Protein AF-A0A178ZRV7-F1 (afdb_monomer)

Structure (mmCIF, N/CA/C/O backbone):
data_AF-A0A178ZRV7-F1
#
_entry.id   AF-A0A178ZRV7-F1
#
loop_
_atom_site.group_PDB
_atom_site.id
_atom_site.type_symbol
_atom_site.label_atom_id
_atom_site.label_alt_id
_atom_site.label_comp_id
_atom_site.label_asym_id
_atom_site.label_entity_id
_atom_site.label_seq_id
_atom_site.pdbx_PDB_ins_code
_atom_site.Cartn_x
_atom_site.Cartn_y
_atom_site.Cartn_z
_atom_site.occupancy
_atom_site.B_iso_or_equiv
_atom_site.auth_seq_id
_atom_site.auth_comp_id
_atom_site.auth_asym_id
_atom_site.auth_atom_id
_atom_site.pdbx_PDB_model_num
ATOM 1 N N . MET A 1 1 ? -21.463 20.176 -2.452 1.00 49.19 1 MET A N 1
ATOM 2 C CA . MET A 1 1 ? -20.748 18.920 -2.156 1.00 49.19 1 MET A CA 1
ATOM 3 C C . MET A 1 1 ? -20.443 18.943 -0.677 1.00 49.19 1 MET A C 1
ATOM 5 O O . MET A 1 1 ? -19.957 19.972 -0.220 1.00 49.19 1 MET A O 1
ATOM 9 N N . ALA A 1 2 ? -20.761 17.883 0.068 1.00 56.22 2 ALA A N 1
ATOM 10 C CA . ALA A 1 2 ? -20.331 17.781 1.458 1.00 56.22 2 ALA A CA 1
ATOM 11 C C . ALA A 1 2 ? -18.795 17.820 1.488 1.00 56.22 2 ALA A C 1
ATOM 13 O O . ALA A 1 2 ? -18.139 16.963 0.898 1.00 56.22 2 ALA A O 1
ATOM 14 N N . THR A 1 3 ? -18.226 18.864 2.082 1.00 79.06 3 THR A N 1
ATOM 15 C CA . THR A 1 3 ? -16.779 19.003 2.249 1.00 79.06 3 THR A CA 1
ATOM 16 C C . THR A 1 3 ? -16.352 18.165 3.443 1.00 79.06 3 THR A C 1
ATOM 18 O O . THR A 1 3 ? -16.949 18.292 4.512 1.00 79.06 3 THR A O 1
ATOM 21 N N . LEU A 1 4 ? -15.350 17.306 3.264 1.00 89.25 4 LEU A N 1
ATOM 22 C CA . LEU A 1 4 ? -14.729 16.617 4.392 1.00 89.25 4 LEU A CA 1
ATOM 23 C C . LEU A 1 4 ? -13.953 17.641 5.229 1.00 89.25 4 LEU A C 1
ATOM 25 O O . LEU A 1 4 ? -13.245 18.483 4.674 1.00 89.25 4 LEU A O 1
ATOM 29 N N . GLU A 1 5 ? -14.096 17.569 6.545 1.00 93.75 5 GLU A N 1
ATOM 30 C CA . GLU A 1 5 ? -13.302 18.344 7.493 1.00 93.75 5 GLU A CA 1
ATOM 31 C C . GLU A 1 5 ? -11.935 17.673 7.656 1.00 93.75 5 GLU A C 1
ATOM 33 O O . GLU A 1 5 ? -11.864 16.483 7.963 1.00 93.75 5 GLU A O 1
ATOM 38 N N . GLU A 1 6 ? -10.855 18.421 7.434 1.00 96.25 6 GLU A N 1
ATOM 39 C CA . GLU A 1 6 ? -9.500 17.961 7.744 1.00 96.25 6 GLU A CA 1
ATOM 40 C C . GLU A 1 6 ? -9.246 18.093 9.247 1.00 96.25 6 GLU A C 1
ATOM 42 O O . GLU A 1 6 ? -9.408 19.171 9.819 1.00 96.25 6 GLU A O 1
ATOM 47 N N . LYS A 1 7 ? -8.811 17.002 9.875 1.00 97.88 7 LYS A N 1
ATOM 48 C CA . LYS A 1 7 ? -8.455 16.941 11.291 1.00 97.88 7 LYS A CA 1
ATOM 49 C C . LYS A 1 7 ? -7.085 16.309 11.478 1.00 97.88 7 LYS A C 1
ATOM 51 O O . LYS A 1 7 ? -6.585 15.570 10.624 1.00 97.88 7 LYS A O 1
ATOM 56 N N . THR A 1 8 ? -6.486 16.582 12.632 1.00 98.38 8 THR A N 1
ATOM 57 C CA . THR A 1 8 ? -5.253 15.936 13.072 1.00 98.38 8 THR A CA 1
ATOM 58 C C . THR A 1 8 ? -5.393 15.395 14.485 1.00 98.38 8 THR A C 1
ATOM 60 O O . THR A 1 8 ? -6.098 15.970 15.312 1.00 98.38 8 THR A O 1
ATOM 63 N N . ILE A 1 9 ? -4.716 14.281 14.764 1.00 98.50 9 ILE A N 1
ATOM 64 C CA . ILE A 1 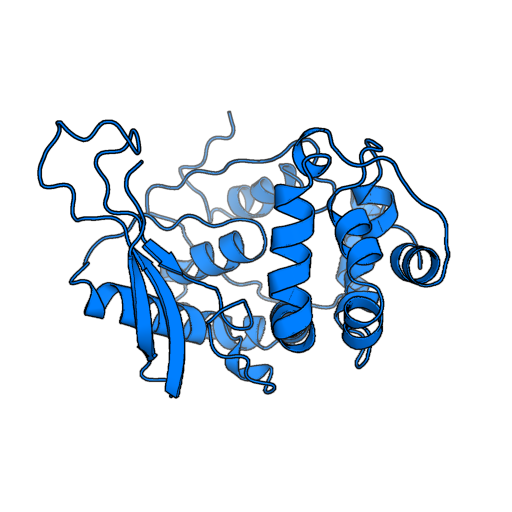9 ? -4.551 13.751 16.122 1.00 98.50 9 ILE A CA 1
ATOM 65 C C . ILE A 1 9 ? -3.101 13.346 16.358 1.00 98.50 9 ILE A C 1
ATOM 67 O O . ILE A 1 9 ? -2.401 12.951 15.424 1.00 98.50 9 ILE A O 1
ATOM 71 N N . GLU A 1 10 ? -2.661 13.407 17.609 1.00 98.50 10 GLU A N 1
ATOM 72 C CA . GLU A 1 10 ? -1.462 12.712 18.067 1.00 98.50 10 GLU A CA 1
ATOM 73 C C . GLU A 1 10 ? -1.882 11.370 18.676 1.00 98.50 10 GLU A C 1
ATOM 75 O O . GLU A 1 10 ? -2.713 11.323 19.578 1.00 98.50 10 GLU A O 1
ATOM 80 N N . THR A 1 11 ? -1.346 10.282 18.130 1.00 98.31 11 THR A N 1
ATOM 81 C CA . THR A 1 11 ? -1.645 8.906 18.563 1.00 98.31 11 THR A CA 1
ATOM 82 C C . THR A 1 11 ? -0.865 8.534 19.820 1.00 98.31 11 THR A C 1
ATOM 84 O O . THR A 1 11 ? 0.181 9.123 20.114 1.00 98.31 11 THR A O 1
ATOM 87 N N . GLU A 1 12 ? -1.281 7.468 20.506 1.00 97.88 12 GLU A N 1
ATOM 88 C CA . GLU A 1 12 ? -0.546 6.902 21.652 1.00 97.88 12 GLU A CA 1
ATOM 89 C C . GLU A 1 12 ? 0.897 6.494 21.291 1.00 97.88 12 GLU A C 1
ATOM 91 O O . GLU A 1 12 ? 1.777 6.401 22.148 1.00 97.88 12 GLU A O 1
ATOM 96 N N . ARG A 1 13 ? 1.174 6.280 19.999 1.00 97.50 13 ARG A N 1
ATOM 97 C CA . ARG A 1 13 ? 2.497 5.930 19.461 1.00 97.50 13 ARG A CA 1
ATOM 98 C C . ARG A 1 13 ? 3.374 7.147 19.136 1.00 97.50 13 ARG A C 1
ATOM 100 O O . ARG A 1 13 ? 4.441 6.966 18.535 1.00 97.50 13 ARG A O 1
ATOM 107 N N . SER A 1 14 ? 2.947 8.349 19.536 1.00 97.75 14 SER A N 1
ATOM 108 C CA . SER A 1 14 ? 3.603 9.641 19.273 1.00 97.75 14 SER A CA 1
ATOM 109 C C . SER A 1 14 ? 3.775 9.922 17.778 1.00 97.75 14 SER A C 1
ATOM 111 O O . SER A 1 14 ? 4.829 10.363 17.314 1.00 97.75 14 SER A O 1
ATOM 113 N N . LEU A 1 15 ? 2.744 9.594 16.997 1.00 98.38 15 LEU A N 1
ATOM 114 C CA . LEU A 1 15 ? 2.654 9.895 15.571 1.00 98.38 15 LEU A CA 1
ATOM 115 C C . LEU A 1 15 ? 1.457 10.815 15.345 1.00 98.38 15 LEU A C 1
ATOM 117 O O . LEU A 1 15 ? 0.342 10.486 15.746 1.00 98.38 15 LEU A O 1
ATOM 121 N N . THR A 1 16 ? 1.672 11.937 14.664 1.00 98.50 16 THR A N 1
ATOM 122 C CA . THR A 1 16 ? 0.588 12.783 14.158 1.00 98.50 16 THR A CA 1
ATOM 123 C C . THR A 1 16 ? -0.042 12.140 12.926 1.00 98.50 16 THR A C 1
ATOM 125 O O . THR A 1 16 ? 0.679 11.867 11.959 1.00 98.50 16 THR A O 1
ATOM 128 N N . TYR A 1 17 ? -1.356 11.932 12.945 1.00 98.50 17 TYR A N 1
ATOM 129 C CA . TYR A 1 17 ? -2.153 11.523 11.787 1.00 98.50 17 TYR A CA 1
ATOM 130 C C . TYR A 1 17 ? -3.007 12.681 11.292 1.00 98.50 17 TYR A C 1
ATOM 132 O O . TYR A 1 17 ? -3.601 13.395 12.096 1.00 98.50 17 TYR A O 1
ATOM 140 N N . THR A 1 18 ? -3.090 12.820 9.972 1.00 98.31 18 THR A N 1
ATOM 141 C CA . THR A 1 18 ? -4.086 13.650 9.292 1.00 98.31 18 THR A CA 1
ATOM 142 C C . THR A 1 18 ? -5.181 12.741 8.754 1.00 98.31 18 THR A C 1
ATOM 144 O O . THR A 1 18 ? -4.903 11.674 8.204 1.00 98.31 18 THR A O 1
ATOM 147 N N . TYR A 1 19 ? -6.435 13.137 8.924 1.00 98.06 19 TYR A N 1
ATOM 148 C CA . TYR A 1 19 ? -7.582 12.416 8.384 1.00 98.06 19 TYR A CA 1
ATOM 149 C C . TYR A 1 19 ? -8.703 13.383 8.034 1.00 98.06 19 TYR A C 1
ATOM 151 O O . TYR A 1 19 ? -8.751 14.518 8.505 1.00 98.06 19 TYR A O 1
ATOM 159 N N . TYR A 1 20 ? -9.602 12.913 7.183 1.00 96.12 20 TYR A N 1
ATOM 160 C CA . TYR A 1 20 ? -10.716 13.683 6.661 1.00 96.12 20 TYR A CA 1
ATOM 161 C C . TYR A 1 20 ? -12.017 13.034 7.102 1.00 96.12 20 TYR A C 1
ATOM 163 O O . TYR A 1 20 ? -12.202 11.837 6.885 1.00 96.12 20 TYR A O 1
ATOM 171 N N . VAL A 1 21 ? -12.918 13.802 7.703 1.00 94.12 21 VAL A N 1
ATOM 172 C CA . VAL A 1 21 ? -14.181 13.287 8.237 1.00 94.12 21 VAL A CA 1
ATOM 173 C C . VAL A 1 21 ? -15.371 14.003 7.610 1.00 94.12 21 VAL A C 1
ATOM 175 O O . VAL A 1 21 ? -15.380 15.223 7.459 1.00 94.12 21 VAL A O 1
ATOM 178 N N . SER A 1 22 ? -16.386 13.248 7.194 1.00 90.56 22 SER A N 1
ATOM 179 C CA . SER A 1 22 ? -17.648 13.841 6.756 1.00 90.56 22 SER A CA 1
ATOM 180 C C . SER A 1 22 ? -18.455 14.325 7.965 1.00 90.56 22 SER A C 1
ATOM 182 O O . SER A 1 22 ? -18.323 13.762 9.056 1.00 90.56 22 SER A O 1
ATOM 184 N N . PRO A 1 23 ? -19.374 15.289 7.787 1.00 83.81 23 PRO A N 1
ATOM 185 C CA . PRO A 1 23 ? -20.365 15.591 8.813 1.00 83.81 23 PRO A CA 1
ATOM 186 C C . PRO A 1 23 ? -21.094 14.319 9.272 1.00 83.81 23 PRO A C 1
ATOM 188 O O . PRO A 1 23 ? -21.358 13.429 8.456 1.00 83.81 23 PRO A O 1
ATOM 191 N N . LYS A 1 24 ? -21.437 14.238 10.565 1.00 77.12 24 LYS A N 1
ATOM 192 C CA . LYS A 1 24 ? -22.301 13.168 11.087 1.00 77.12 24 LYS A CA 1
ATOM 193 C C . LYS A 1 24 ? -23.665 13.285 10.399 1.00 77.12 24 LYS A C 1
ATOM 195 O O . LYS A 1 24 ? -24.361 14.289 10.550 1.00 77.12 24 LYS A O 1
ATOM 200 N N . THR A 1 25 ? -24.036 12.290 9.598 1.00 65.50 25 THR A N 1
ATOM 201 C CA . THR A 1 25 ? -25.342 12.246 8.934 1.00 65.50 25 THR A CA 1
ATOM 202 C C . THR A 1 25 ? -26.402 11.847 9.957 1.00 65.50 25 THR A C 1
ATOM 204 O O . THR A 1 25 ? -26.691 10.669 10.128 1.00 65.50 25 THR A O 1
ATOM 207 N N . ASN A 1 26 ? -26.987 12.829 10.644 1.00 56.22 26 ASN A N 1
ATOM 208 C CA . ASN A 1 26 ? -28.205 12.618 11.441 1.00 56.22 26 ASN A CA 1
ATOM 209 C C . ASN A 1 26 ? -29.480 12.770 10.598 1.00 56.22 26 ASN A C 1
ATOM 211 O O . ASN A 1 26 ? -30.587 12.634 11.113 1.00 56.22 26 ASN A O 1
ATOM 215 N N . ASP A 1 27 ? -29.323 13.088 9.314 1.00 50.75 27 ASP A N 1
ATOM 216 C CA . ASP A 1 27 ? -30.413 13.403 8.411 1.00 50.75 27 ASP A CA 1
ATOM 217 C C . ASP A 1 27 ? -30.307 12.542 7.148 1.00 50.75 27 ASP A C 1
ATOM 219 O O . ASP A 1 27 ? -29.333 12.625 6.395 1.00 50.75 27 ASP A O 1
ATOM 223 N N . ASN A 1 28 ? -31.334 11.722 6.914 1.00 51.88 28 ASN A N 1
ATOM 224 C CA . ASN A 1 28 ? -31.494 10.909 5.706 1.00 51.88 28 ASN A CA 1
ATOM 225 C C . ASN A 1 28 ? -31.685 11.766 4.434 1.00 51.88 28 ASN A C 1
ATOM 227 O O . ASN A 1 28 ? -31.815 11.212 3.345 1.00 51.88 28 ASN A O 1
ATOM 231 N N . SER A 1 29 ? -31.727 13.099 4.548 1.00 47.56 29 SER A N 1
ATOM 232 C CA . SER A 1 29 ? -31.965 14.024 3.434 1.00 47.56 29 SER A CA 1
ATOM 233 C C . SER A 1 29 ? -30.702 14.465 2.666 1.00 47.56 29 SER A C 1
ATOM 235 O O . SER A 1 29 ? -30.814 15.030 1.574 1.00 47.56 29 SER A O 1
ATOM 237 N N . LEU A 1 30 ? -29.487 14.210 3.177 1.00 44.16 30 LEU A N 1
ATOM 238 C CA . LEU A 1 30 ? -28.245 14.739 2.588 1.00 44.16 30 LEU A CA 1
ATOM 239 C C . LEU A 1 30 ? -27.655 13.834 1.488 1.00 44.16 30 LEU A C 1
ATOM 241 O O . LEU A 1 30 ? -26.617 13.194 1.636 1.00 44.16 30 LEU A O 1
ATOM 245 N N . HIS A 1 31 ? -28.302 13.869 0.322 1.00 46.88 31 HIS A N 1
ATOM 246 C CA . HIS A 1 31 ? -27.932 13.217 -0.945 1.00 46.88 31 HIS A CA 1
ATOM 247 C C . HIS A 1 31 ? -26.669 13.776 -1.647 1.00 46.88 31 HIS A C 1
ATOM 249 O O . HIS A 1 31 ? -26.703 14.073 -2.840 1.00 46.88 31 HIS A O 1
ATOM 255 N N . GLN A 1 32 ? -25.537 13.954 -0.960 1.00 50.97 32 GLN A N 1
ATOM 256 C CA . GLN A 1 32 ? -24.295 14.396 -1.640 1.00 50.97 32 GLN A CA 1
ATOM 257 C C . GLN A 1 32 ? -23.116 13.429 -1.513 1.00 50.97 32 GLN A C 1
ATOM 259 O O . GLN A 1 32 ? -22.198 13.486 -2.327 1.00 50.97 32 GLN A O 1
ATOM 264 N N . LEU A 1 33 ? -23.204 12.474 -0.591 1.00 51.62 33 LEU A N 1
ATOM 265 C CA . LEU A 1 33 ? -22.550 11.171 -0.655 1.00 51.62 33 LEU A CA 1
ATOM 266 C C . LEU A 1 33 ? -23.714 10.191 -0.466 1.00 51.62 33 LEU A C 1
ATOM 268 O O . LEU A 1 33 ? -24.409 10.289 0.534 1.00 51.62 33 LEU A O 1
ATOM 272 N N . TYR A 1 34 ? -24.027 9.345 -1.449 1.00 57.91 34 TYR A N 1
ATOM 273 C CA . TYR A 1 34 ? -25.269 8.541 -1.517 1.00 57.91 34 TYR A CA 1
ATOM 274 C C . TYR A 1 34 ? -25.453 7.496 -0.393 1.00 57.91 34 TYR A C 1
ATOM 276 O O . TYR A 1 34 ? -26.265 6.583 -0.523 1.00 57.91 34 TYR A O 1
ATOM 284 N N . LEU A 1 35 ? -24.693 7.585 0.694 1.00 66.75 35 LEU A N 1
ATOM 285 C CA . LEU A 1 35 ? -24.604 6.573 1.726 1.00 66.75 35 LEU A CA 1
ATOM 286 C C . LEU A 1 35 ? -24.948 7.178 3.096 1.00 66.75 35 LEU A C 1
ATOM 288 O O . LEU A 1 35 ? -24.404 8.227 3.437 1.00 66.75 35 LEU A O 1
ATOM 292 N N . PRO A 1 36 ? -25.793 6.520 3.910 1.00 76.69 36 PRO A N 1
ATOM 293 C CA . PRO A 1 36 ? -26.178 6.975 5.250 1.00 76.69 36 PRO A CA 1
ATOM 294 C C . PRO A 1 36 ? -25.067 6.721 6.293 1.00 76.69 36 PRO A C 1
ATOM 296 O O . PRO A 1 36 ? -25.341 6.306 7.417 1.00 76.69 36 PRO A O 1
ATOM 299 N N . TYR A 1 37 ? -23.803 6.905 5.908 1.00 84.00 37 TYR A N 1
ATOM 300 C CA . TYR A 1 37 ? -22.633 6.606 6.729 1.00 84.00 37 TYR A CA 1
ATOM 301 C C . TYR A 1 37 ? -21.761 7.848 6.898 1.00 84.00 37 TYR A C 1
ATOM 303 O O . TYR A 1 37 ? -21.499 8.572 5.936 1.00 84.00 37 TYR A O 1
ATOM 311 N N . GLN A 1 38 ? -21.243 8.042 8.114 1.00 88.50 38 GLN A N 1
ATOM 312 C CA . GLN A 1 38 ? -20.114 8.939 8.334 1.00 88.50 38 GLN A CA 1
ATOM 313 C C . GLN A 1 38 ? -18.868 8.334 7.671 1.00 88.50 38 GLN A C 1
ATOM 315 O O . GLN A 1 38 ? -18.565 7.156 7.860 1.00 88.50 38 GLN A O 1
ATOM 320 N N . ILE A 1 39 ? -18.150 9.137 6.889 1.00 91.50 39 ILE A N 1
ATOM 321 C CA . ILE A 1 39 ? -16.940 8.722 6.178 1.00 91.50 39 ILE A CA 1
ATOM 322 C C . ILE A 1 39 ? -15.724 9.284 6.905 1.00 91.50 39 ILE A C 1
ATOM 324 O O . ILE A 1 39 ? -15.661 10.486 7.156 1.00 91.50 39 ILE A O 1
ATOM 328 N N . ILE A 1 40 ? -14.747 8.422 7.187 1.00 95.06 40 ILE A N 1
ATOM 329 C CA . ILE A 1 40 ? -13.419 8.802 7.675 1.00 95.06 40 ILE A CA 1
ATOM 330 C C . ILE A 1 40 ? -12.381 8.299 6.678 1.00 95.06 40 ILE A C 1
ATOM 332 O O . ILE A 1 40 ? -12.353 7.115 6.346 1.00 95.06 40 ILE A O 1
ATOM 336 N N . VAL A 1 41 ? -11.522 9.201 6.210 1.00 96.38 41 VAL A N 1
ATOM 337 C CA . VAL A 1 41 ? -10.447 8.910 5.258 1.00 96.38 41 VAL A CA 1
ATOM 338 C C . VAL A 1 41 ? -9.116 9.332 5.877 1.00 96.38 41 VAL A C 1
ATOM 340 O O . VAL A 1 41 ? -8.784 10.518 5.848 1.00 96.38 41 VAL A O 1
ATOM 343 N N . PRO A 1 42 ? -8.352 8.405 6.473 1.00 97.38 42 PRO A N 1
ATOM 344 C CA . PRO A 1 42 ? -7.044 8.719 7.026 1.00 97.38 42 PRO A CA 1
ATOM 345 C C . PRO A 1 42 ? -5.974 8.795 5.933 1.00 97.38 42 PRO A C 1
ATOM 347 O O . PRO A 1 42 ? -5.897 7.931 5.055 1.00 97.38 42 PRO A O 1
ATOM 350 N N . ASP A 1 43 ? -5.073 9.771 6.044 1.00 97.12 43 ASP A N 1
ATOM 351 C CA . ASP A 1 43 ? -3.778 9.677 5.381 1.00 97.12 43 ASP A CA 1
ATOM 352 C C . ASP A 1 43 ? -2.975 8.569 6.076 1.00 97.12 43 ASP A C 1
ATOM 354 O O . ASP A 1 43 ? -2.595 8.681 7.243 1.00 97.12 43 ASP A O 1
ATOM 358 N N . CYS A 1 44 ? -2.717 7.474 5.365 1.00 97.31 44 CYS A N 1
ATOM 359 C CA . CYS A 1 44 ? -1.969 6.330 5.887 1.00 97.31 44 CYS A CA 1
ATOM 360 C C . CYS A 1 44 ? -0.539 6.715 6.314 1.00 97.31 44 CYS A C 1
ATOM 362 O O . CYS A 1 44 ? 0.069 7.603 5.708 1.00 97.31 44 CYS A O 1
ATOM 364 N N . LEU A 1 45 ? 0.043 5.999 7.290 1.00 98.38 45 LEU A N 1
ATOM 365 C CA . LEU A 1 45 ? 1.396 6.272 7.796 1.00 98.38 45 LEU A CA 1
ATOM 366 C C . LEU A 1 45 ? 2.405 6.455 6.658 1.00 98.38 45 LEU A C 1
ATOM 368 O O . LEU A 1 45 ? 2.496 5.629 5.750 1.00 98.38 45 LEU A O 1
ATOM 372 N N . GLY A 1 46 ? 3.181 7.532 6.700 1.00 97.44 46 GLY A N 1
ATOM 373 C CA . GLY A 1 46 ? 4.146 7.854 5.655 1.00 97.44 46 GLY A CA 1
ATOM 374 C C . GLY A 1 46 ? 3.599 8.683 4.488 1.00 97.44 46 GLY A C 1
ATOM 375 O O . GLY A 1 46 ? 4.396 9.105 3.653 1.00 97.44 46 GLY A O 1
ATOM 376 N N . ASN A 1 47 ? 2.297 8.973 4.430 1.00 96.06 47 ASN A N 1
ATOM 377 C CA . ASN A 1 47 ? 1.674 9.711 3.327 1.00 96.06 47 ASN A CA 1
ATOM 378 C C . ASN A 1 47 ? 1.187 11.104 3.749 1.00 96.06 47 ASN A C 1
ATOM 380 O O . ASN A 1 47 ? 0.873 11.340 4.911 1.00 96.06 47 ASN A O 1
ATOM 384 N N . ALA A 1 48 ? 1.147 12.023 2.776 1.00 93.38 48 ALA A N 1
ATOM 385 C CA . ALA A 1 48 ? 0.483 13.332 2.846 1.00 93.38 48 ALA A CA 1
ATOM 386 C C . ALA A 1 48 ? 0.667 14.097 4.175 1.00 93.38 48 ALA A C 1
ATOM 388 O O . ALA A 1 48 ? 1.799 14.508 4.446 1.00 93.38 48 ALA A O 1
ATOM 389 N N . GLY A 1 49 ? -0.378 14.347 4.969 1.00 93.56 49 GLY A N 1
ATOM 390 C CA . GLY A 1 49 ? -0.276 15.085 6.237 1.00 93.56 49 GLY A CA 1
ATOM 391 C C . GLY A 1 49 ? 0.256 14.254 7.413 1.00 93.56 49 GLY A C 1
ATOM 392 O O . GLY A 1 49 ? 0.898 14.792 8.314 1.00 93.56 49 GLY A O 1
ATOM 393 N N . THR A 1 50 ? 0.100 12.930 7.354 1.00 98.00 50 THR A N 1
ATOM 394 C CA . THR A 1 50 ? 0.498 11.997 8.416 1.00 98.00 50 THR A CA 1
ATOM 395 C C . THR A 1 50 ? 2.016 11.870 8.566 1.00 98.00 50 THR A C 1
ATOM 397 O O . THR A 1 50 ? 2.804 12.045 7.625 1.00 98.00 50 THR A O 1
ATOM 400 N N . SER A 1 51 ? 2.436 11.548 9.789 1.00 98.38 51 SER A N 1
ATOM 401 C CA . SER A 1 51 ? 3.819 11.300 10.198 1.00 98.38 51 SER A CA 1
ATOM 402 C C . SER A 1 51 ? 4.572 10.355 9.263 1.00 98.38 51 SER A C 1
ATOM 404 O O . SER A 1 51 ? 4.022 9.401 8.715 1.00 98.38 51 SER A O 1
ATOM 406 N N . LYS A 1 52 ? 5.874 10.614 9.101 1.00 97.88 52 LYS A N 1
ATOM 407 C CA . LYS A 1 52 ? 6.760 9.925 8.145 1.00 97.88 52 LYS A CA 1
ATOM 408 C C . LYS A 1 52 ? 7.987 9.343 8.849 1.00 97.88 52 LYS A C 1
ATOM 410 O O . LYS A 1 52 ? 9.109 9.774 8.568 1.00 97.88 52 LYS A O 1
ATOM 415 N N . PRO A 1 53 ? 7.815 8.413 9.808 1.00 97.62 53 PRO A N 1
ATOM 416 C CA . PRO A 1 53 ? 8.949 7.855 10.530 1.00 97.62 53 PRO A CA 1
ATOM 417 C C . PRO A 1 53 ? 9.909 7.162 9.557 1.00 97.62 53 PRO A C 1
ATOM 419 O O . PRO A 1 53 ? 9.489 6.483 8.618 1.00 97.62 53 PRO A O 1
ATOM 422 N N . ARG A 1 54 ? 11.215 7.337 9.781 1.00 95.25 54 ARG A N 1
ATOM 423 C CA . ARG A 1 54 ? 12.257 6.640 9.009 1.00 95.25 54 ARG A CA 1
ATOM 424 C C . ARG A 1 54 ? 12.444 5.196 9.458 1.00 95.25 54 ARG A C 1
ATOM 426 O O . ARG A 1 54 ? 12.832 4.358 8.653 1.00 95.25 54 ARG A O 1
ATOM 433 N N . ASP A 1 55 ? 12.173 4.933 10.731 1.00 97.19 55 ASP A N 1
ATOM 434 C CA . ASP A 1 55 ? 12.246 3.607 11.326 1.00 97.19 55 ASP A CA 1
ATOM 435 C C . ASP A 1 55 ? 11.162 2.694 10.736 1.00 97.19 55 ASP A C 1
ATOM 437 O O . ASP A 1 55 ? 9.964 2.923 10.914 1.00 97.19 55 ASP A O 1
ATOM 441 N N . VAL A 1 56 ? 11.602 1.653 10.028 1.00 97.81 56 VAL A N 1
ATOM 442 C CA . VAL A 1 56 ? 10.739 0.673 9.358 1.00 97.81 56 VAL A CA 1
ATOM 443 C C . VAL A 1 56 ? 9.892 -0.112 10.366 1.00 97.81 56 VAL A C 1
ATOM 445 O O . VAL A 1 56 ? 8.758 -0.470 10.051 1.00 97.81 56 VAL A O 1
ATOM 448 N N . SER A 1 57 ? 10.368 -0.315 11.601 1.00 97.88 57 SER A N 1
ATOM 449 C CA . SER A 1 57 ? 9.616 -1.044 12.635 1.00 97.88 57 SER A CA 1
ATOM 450 C C . SER A 1 57 ? 8.306 -0.341 13.023 1.00 97.88 57 SER A C 1
ATOM 452 O O . SER A 1 57 ? 7.341 -0.984 13.445 1.00 97.88 57 SER A O 1
ATOM 454 N N . LYS A 1 58 ? 8.220 0.981 12.808 1.00 98.19 58 LYS A N 1
ATOM 455 C CA . LYS A 1 58 ? 7.003 1.771 13.044 1.00 98.19 58 LYS A CA 1
ATOM 456 C C . LYS A 1 58 ? 5.879 1.454 12.051 1.00 98.19 58 LYS A C 1
ATOM 458 O O . LYS A 1 58 ? 4.734 1.779 12.349 1.00 98.19 58 LYS A O 1
ATOM 463 N N . TYR A 1 59 ? 6.171 0.802 10.925 1.00 98.38 59 TYR A N 1
ATOM 464 C CA . TYR A 1 59 ? 5.185 0.457 9.892 1.00 98.38 59 TYR A CA 1
ATOM 465 C C . TYR A 1 59 ? 4.523 -0.909 10.115 1.00 98.38 59 TYR A C 1
ATOM 467 O O . TYR A 1 59 ? 3.751 -1.347 9.262 1.00 98.38 59 TYR A O 1
ATOM 475 N N . LYS A 1 60 ? 4.780 -1.584 11.244 1.00 97.12 60 LYS A N 1
ATOM 476 C CA . LYS A 1 60 ? 4.087 -2.832 11.589 1.00 97.12 60 LYS A CA 1
ATOM 477 C C . LYS A 1 60 ? 2.560 -2.659 11.599 1.00 97.12 60 LYS A C 1
ATOM 479 O O . LYS A 1 60 ? 2.068 -1.628 12.073 1.00 97.12 60 LYS A O 1
ATOM 484 N N . TRP A 1 61 ? 1.813 -3.639 11.099 1.00 96.12 61 TRP A N 1
ATOM 485 C CA . TRP A 1 61 ? 0.369 -3.503 10.897 1.00 96.12 61 TRP A CA 1
ATOM 486 C C . TRP A 1 61 ? -0.408 -3.302 12.194 1.00 96.12 61 TRP A C 1
ATOM 488 O O . TRP A 1 61 ? -1.275 -2.433 12.224 1.00 96.12 61 TRP A O 1
ATOM 498 N N . SER A 1 62 ? -0.077 -4.016 13.276 1.00 96.19 62 SER A N 1
ATOM 499 C CA . SER A 1 62 ? -0.736 -3.824 14.580 1.00 96.19 62 SER A CA 1
ATOM 500 C C . SER A 1 62 ? -0.605 -2.390 15.091 1.00 96.19 62 SER A C 1
ATOM 502 O O . SER A 1 62 ? -1.550 -1.836 15.644 1.00 96.19 62 SER A O 1
ATOM 504 N N . GLY A 1 63 ? 0.556 -1.768 14.864 1.00 97.50 63 GLY A N 1
ATOM 505 C CA . GLY A 1 63 ? 0.806 -0.386 15.240 1.00 97.50 63 GLY A CA 1
ATOM 506 C C . GLY A 1 63 ? -0.087 0.563 14.453 1.00 97.50 63 GLY A C 1
ATOM 507 O O . GLY A 1 63 ? -0.734 1.419 15.040 1.00 97.50 63 GLY A O 1
ATOM 508 N N . GLN A 1 64 ? -0.154 0.386 13.135 1.00 98.06 64 GLN A N 1
ATOM 509 C CA . GLN A 1 64 ? -1.023 1.206 12.293 1.00 98.06 64 GLN A CA 1
ATOM 510 C C . GLN A 1 64 ? -2.508 0.990 12.617 1.00 98.06 64 GLN A C 1
ATOM 512 O O . GLN A 1 64 ? -3.270 1.947 12.627 1.00 98.06 64 GLN A O 1
ATOM 517 N N . CYS A 1 65 ? -2.923 -0.235 12.957 1.00 97.38 65 CYS A N 1
ATOM 518 C CA . CYS A 1 65 ? -4.281 -0.495 13.440 1.00 97.38 65 CYS A CA 1
ATOM 519 C C . CYS A 1 65 ? -4.567 0.248 14.752 1.00 97.38 65 CYS A C 1
ATOM 521 O O . CYS A 1 65 ? -5.644 0.817 14.889 1.00 97.38 65 CYS A O 1
ATOM 523 N N . ALA A 1 66 ? -3.612 0.283 15.689 1.00 97.69 66 ALA A N 1
ATOM 524 C CA . ALA A 1 66 ? -3.741 1.055 16.926 1.00 97.69 66 ALA A CA 1
ATOM 525 C C . ALA A 1 66 ? -3.879 2.562 16.647 1.00 97.69 66 ALA A C 1
ATOM 527 O O . ALA A 1 66 ? -4.775 3.197 17.191 1.00 97.69 66 ALA A O 1
ATOM 528 N N . ASP A 1 67 ? -3.076 3.104 15.726 1.00 98.38 67 ASP A N 1
ATOM 529 C CA . ASP A 1 67 ? -3.180 4.508 15.311 1.00 98.38 67 ASP A CA 1
ATOM 530 C C . ASP A 1 67 ? -4.569 4.832 14.723 1.00 98.38 67 ASP A C 1
ATOM 532 O O . ASP A 1 67 ? -5.154 5.874 15.012 1.00 98.38 67 ASP A O 1
ATOM 536 N N . LEU A 1 68 ? -5.122 3.933 13.899 1.00 97.81 68 LEU A N 1
ATOM 537 C CA . LEU A 1 68 ? -6.466 4.093 13.338 1.00 97.81 68 LEU A CA 1
ATOM 538 C C . LEU A 1 68 ? -7.562 3.962 14.406 1.00 97.81 68 LEU A C 1
ATOM 540 O O . LEU A 1 68 ? -8.567 4.665 14.329 1.00 97.81 68 LEU A O 1
ATOM 544 N N . LEU A 1 69 ? -7.378 3.104 15.415 1.00 97.69 69 LEU A N 1
ATOM 545 C CA . LEU A 1 69 ? -8.289 3.011 16.560 1.00 97.69 69 LEU A CA 1
ATOM 546 C C . LEU A 1 69 ? -8.309 4.312 17.373 1.00 97.69 69 LEU A C 1
ATOM 548 O O . LEU A 1 69 ? -9.378 4.700 17.836 1.00 97.69 69 LEU A O 1
ATOM 552 N N . ASP A 1 70 ? -7.180 5.015 17.500 1.00 98.38 70 ASP A N 1
ATOM 553 C CA . ASP A 1 70 ? -7.138 6.333 18.146 1.00 98.38 70 ASP A CA 1
ATOM 554 C C . ASP A 1 70 ? -7.981 7.370 17.388 1.00 98.38 70 ASP A C 1
ATOM 556 O O . ASP A 1 70 ? -8.684 8.160 18.018 1.00 98.38 70 ASP A O 1
ATOM 560 N N . ILE A 1 71 ? -8.001 7.323 16.048 1.00 98.25 71 ILE A N 1
ATOM 561 C CA . ILE A 1 71 ? -8.904 8.158 15.233 1.00 98.25 71 ILE A CA 1
ATOM 562 C C . ILE A 1 71 ? -10.368 7.823 15.540 1.00 98.25 71 ILE A C 1
ATOM 564 O O . ILE A 1 71 ? -11.168 8.725 15.775 1.00 98.25 71 ILE A O 1
ATOM 568 N N . LEU A 1 72 ? -10.729 6.535 15.572 1.00 97.50 72 LEU A N 1
ATOM 569 C CA . LEU A 1 72 ? -12.108 6.121 15.860 1.00 97.50 72 LEU A CA 1
ATOM 570 C C . LEU A 1 72 ? -12.552 6.536 17.268 1.00 97.50 72 LEU A C 1
ATOM 572 O O . LEU A 1 72 ? -13.669 7.019 17.433 1.00 97.50 72 LEU A O 1
ATOM 576 N N . ARG A 1 73 ? -11.671 6.415 18.269 1.00 97.88 73 ARG A N 1
ATOM 577 C CA . ARG A 1 73 ? -11.925 6.888 19.640 1.00 97.88 73 ARG A CA 1
ATOM 578 C C . ARG A 1 73 ? -12.124 8.403 19.688 1.00 97.88 73 ARG A C 1
ATOM 580 O O . ARG A 1 73 ? -13.038 8.863 20.362 1.00 97.88 73 ARG A O 1
ATOM 587 N N . ALA A 1 74 ? -11.304 9.170 18.966 1.00 97.25 74 ALA A N 1
ATOM 588 C CA . ALA A 1 74 ? -11.419 10.628 18.905 1.00 97.25 74 ALA A CA 1
ATOM 589 C C . ALA A 1 74 ? -12.738 11.098 18.260 1.00 97.25 74 ALA A C 1
ATOM 591 O O . ALA A 1 74 ? -13.252 12.157 18.615 1.00 97.25 74 ALA A O 1
ATOM 592 N N . GLU A 1 75 ? -13.299 10.305 17.345 1.00 95.88 75 GLU A N 1
ATOM 593 C CA . GLU A 1 75 ? -14.574 10.588 16.671 1.00 95.88 75 GLU A CA 1
ATOM 594 C C . GLU A 1 75 ? -15.804 9.957 17.356 1.00 95.88 75 GLU A C 1
AT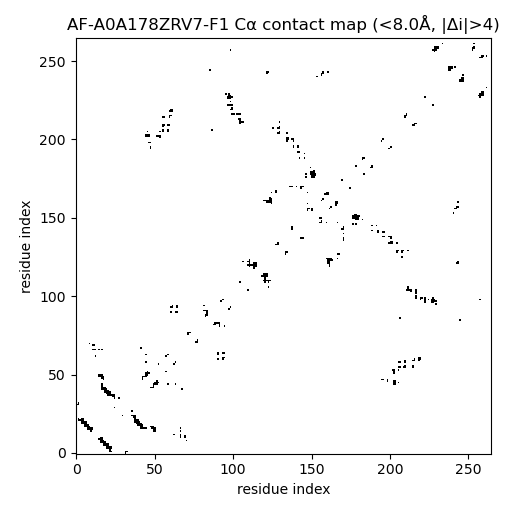OM 596 O O . GLU A 1 75 ? -16.937 10.168 16.898 1.00 95.88 75 GLU A O 1
ATOM 601 N N . ASP A 1 76 ? -15.594 9.248 18.473 1.00 95.12 76 ASP A N 1
ATOM 602 C CA . ASP A 1 76 ? -16.618 8.518 19.234 1.00 95.12 76 ASP A CA 1
ATOM 603 C C . ASP A 1 76 ? -17.318 7.437 18.384 1.00 95.12 76 ASP A C 1
ATOM 605 O O . ASP A 1 76 ? -18.541 7.397 18.245 1.00 95.12 76 ASP A O 1
ATOM 609 N N . ILE A 1 77 ? -16.514 6.588 17.728 1.00 94.94 77 ILE A N 1
ATOM 610 C CA . ILE A 1 77 ? -16.973 5.514 16.836 1.00 94.94 77 ILE A CA 1
ATOM 611 C C . ILE A 1 77 ? -16.601 4.148 17.407 1.00 94.94 77 ILE A C 1
ATOM 613 O O . ILE A 1 77 ? -15.432 3.777 17.489 1.00 94.94 77 ILE A O 1
ATOM 617 N N . GLU A 1 78 ? -17.624 3.350 17.712 1.00 92.56 78 GLU A N 1
ATOM 618 C CA . GLU A 1 78 ? -17.457 1.984 18.225 1.00 92.56 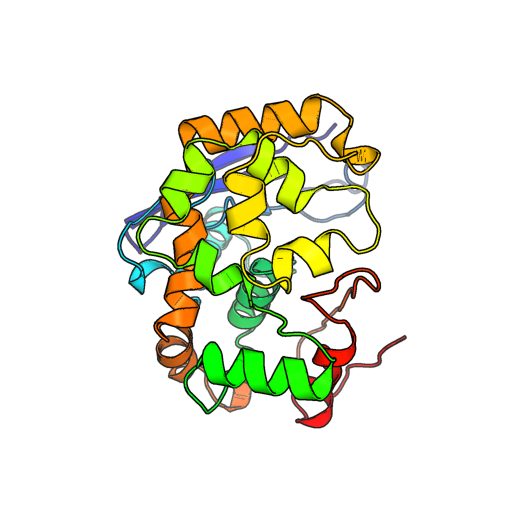78 GLU A CA 1
ATOM 619 C C . GLU A 1 78 ? -17.471 0.910 17.129 1.00 92.56 78 GLU A C 1
ATOM 621 O O . GLU A 1 78 ? -16.876 -0.156 17.282 1.00 92.56 78 GLU A O 1
ATOM 626 N N . LYS A 1 79 ? -18.183 1.160 16.022 1.00 91.88 79 LYS A N 1
ATOM 627 C CA . LYS A 1 79 ? -18.358 0.210 14.915 1.00 91.88 79 LYS A CA 1
ATOM 628 C C . LYS A 1 79 ? -18.032 0.881 13.596 1.00 91.88 79 LYS A C 1
ATOM 630 O O . LYS A 1 79 ? -18.526 1.966 13.306 1.00 91.88 79 LYS A O 1
ATOM 635 N N . VAL A 1 80 ? -17.239 0.199 12.780 1.00 93.94 80 VAL A N 1
ATOM 636 C CA . VA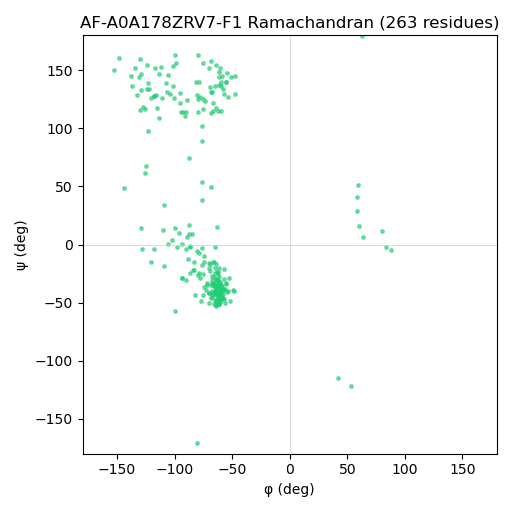L A 1 80 ? -16.746 0.723 11.509 1.00 93.94 80 VAL A CA 1
ATOM 637 C C . VAL A 1 80 ? -16.820 -0.352 10.432 1.00 93.94 80 VAL A C 1
ATOM 639 O O . VAL A 1 80 ? -16.605 -1.534 10.700 1.00 93.94 80 VAL A O 1
ATOM 642 N N . VAL A 1 81 ? -17.107 0.070 9.203 1.00 93.81 81 VAL A N 1
ATOM 643 C CA . VAL A 1 81 ? -16.847 -0.731 8.004 1.00 93.81 81 VAL A CA 1
ATOM 644 C C . VAL A 1 81 ? -15.493 -0.292 7.469 1.00 93.81 81 VAL A C 1
ATOM 646 O O . VAL A 1 81 ? -15.331 0.855 7.056 1.00 93.81 81 VAL A O 1
ATOM 649 N N . VAL A 1 82 ? -14.509 -1.187 7.508 1.00 94.56 82 VAL A N 1
ATOM 650 C CA . VAL A 1 82 ? -13.154 -0.877 7.044 1.00 94.56 82 VAL A CA 1
ATOM 651 C C . VAL A 1 82 ? -13.046 -1.204 5.562 1.00 94.56 82 VAL A C 1
ATOM 653 O O . VAL A 1 82 ? -13.311 -2.329 5.146 1.00 94.56 82 VAL A O 1
ATOM 656 N N . ILE A 1 83 ? -12.639 -0.217 4.766 1.00 95.56 83 ILE A N 1
ATOM 657 C CA . ILE A 1 83 ? -12.446 -0.362 3.322 1.00 95.56 83 ILE A CA 1
ATOM 658 C C . ILE A 1 83 ? -10.970 -0.138 3.013 1.00 95.56 83 ILE A C 1
ATOM 660 O O . ILE A 1 83 ? -10.384 0.865 3.418 1.00 95.56 83 ILE A O 1
ATOM 664 N N . GLY A 1 84 ? -10.375 -1.081 2.287 1.00 95.94 84 GLY A N 1
ATOM 665 C CA . GLY A 1 84 ? -8.979 -1.038 1.877 1.00 95.94 84 GLY A CA 1
ATOM 666 C C . GLY A 1 84 ? -8.819 -1.149 0.363 1.00 95.94 84 GLY A C 1
ATOM 667 O O . GLY A 1 84 ? -9.664 -1.723 -0.317 1.00 95.94 84 GLY A O 1
ATOM 668 N N . HIS A 1 85 ? -7.712 -0.613 -0.150 1.00 96.75 85 HIS A N 1
ATOM 669 C CA . HIS A 1 85 ? -7.254 -0.786 -1.530 1.00 96.75 85 HIS A CA 1
ATOM 670 C C . HIS A 1 85 ? -5.736 -1.026 -1.529 1.00 96.75 85 HIS A C 1
ATOM 672 O O . HIS A 1 85 ? -5.021 -0.329 -0.807 1.00 96.75 85 HIS A O 1
ATOM 678 N N . ASP A 1 86 ? -5.242 -1.980 -2.327 1.00 95.69 86 ASP A N 1
ATOM 679 C CA . ASP A 1 86 ? -3.819 -2.371 -2.384 1.00 95.69 86 ASP A CA 1
ATOM 680 C C . ASP A 1 86 ? -3.268 -2.713 -0.977 1.00 95.69 86 ASP A C 1
ATOM 682 O O . ASP A 1 86 ? -3.840 -3.557 -0.283 1.00 95.69 86 ASP A O 1
ATOM 686 N N . TRP A 1 87 ? -2.217 -2.045 -0.492 1.00 96.94 87 TRP A N 1
ATOM 687 C CA . TRP A 1 87 ? -1.727 -2.177 0.882 1.00 96.94 87 TRP A CA 1
ATOM 688 C C . TRP A 1 87 ? -2.786 -1.864 1.942 1.00 96.94 87 TRP A C 1
ATOM 690 O O . TRP A 1 87 ? -2.769 -2.454 3.023 1.00 96.94 87 TRP A O 1
ATOM 700 N N . GLY A 1 88 ? -3.740 -0.986 1.630 1.00 96.62 88 GLY A N 1
ATOM 701 C CA . GLY A 1 88 ? -4.891 -0.717 2.483 1.00 96.62 88 GLY A CA 1
ATOM 702 C C . GLY A 1 88 ? -5.779 -1.947 2.677 1.00 96.62 88 GLY A C 1
ATOM 703 O O . GLY A 1 88 ? -6.348 -2.096 3.752 1.00 96.62 88 GLY A O 1
ATOM 704 N N . CYS A 1 89 ? -5.867 -2.867 1.702 1.00 94.56 89 CYS A N 1
ATOM 705 C CA . CYS A 1 89 ? -6.564 -4.147 1.893 1.00 94.56 89 CYS A CA 1
ATOM 706 C C . CYS A 1 89 ? -5.868 -4.997 2.957 1.00 94.56 89 CYS A C 1
ATOM 708 O O . CYS A 1 89 ? -6.535 -5.593 3.796 1.00 94.56 89 CYS A O 1
ATOM 710 N N . ILE A 1 90 ? -4.534 -5.037 2.939 1.00 93.31 90 ILE A N 1
ATOM 711 C CA . ILE A 1 90 ? -3.743 -5.799 3.914 1.00 93.31 90 ILE A CA 1
ATOM 712 C C . ILE A 1 90 ? -3.890 -5.190 5.312 1.00 93.31 90 ILE A C 1
ATOM 714 O O . ILE A 1 90 ? -4.085 -5.915 6.285 1.00 93.31 90 ILE A O 1
ATOM 718 N N . LEU A 1 91 ? -3.873 -3.857 5.415 1.00 95.56 91 LEU A N 1
ATOM 719 C CA . LEU A 1 91 ? -4.122 -3.177 6.684 1.00 95.56 91 LEU A CA 1
ATOM 720 C C . LEU A 1 91 ? -5.556 -3.412 7.190 1.00 95.56 91 LEU A C 1
ATOM 722 O O . LEU A 1 91 ? -5.735 -3.696 8.370 1.00 95.56 91 LEU A O 1
ATOM 726 N N . ALA A 1 92 ? -6.565 -3.361 6.314 1.00 93.81 92 ALA A N 1
ATOM 727 C CA . ALA A 1 92 ? -7.953 -3.662 6.669 1.00 93.81 92 ALA A CA 1
ATOM 728 C C . ALA A 1 92 ? -8.120 -5.108 7.167 1.00 93.81 92 ALA A C 1
ATOM 730 O O . ALA A 1 92 ? -8.766 -5.344 8.184 1.00 93.81 92 ALA A O 1
ATOM 731 N N . GLN A 1 93 ? -7.467 -6.070 6.508 1.00 90.88 93 GLN A N 1
ATOM 732 C CA . GLN A 1 93 ? -7.420 -7.464 6.960 1.00 90.88 93 GLN A CA 1
ATOM 733 C C . GLN A 1 93 ? -6.792 -7.580 8.353 1.00 90.88 93 GLN A C 1
ATOM 735 O O . GLN A 1 93 ? -7.351 -8.256 9.220 1.00 90.88 93 GLN A O 1
ATOM 740 N N . ARG A 1 94 ? -5.671 -6.886 8.607 1.00 91.88 94 ARG A N 1
ATOM 741 C CA . ARG A 1 94 ? -5.062 -6.860 9.945 1.00 91.88 94 ARG A CA 1
ATOM 742 C C . ARG A 1 94 ? -5.998 -6.257 10.985 1.00 91.88 94 ARG A C 1
ATOM 744 O O . ARG A 1 94 ? -6.062 -6.774 12.099 1.00 91.88 94 ARG A O 1
ATOM 751 N N . PHE A 1 95 ? -6.721 -5.198 10.634 1.00 89.31 95 PHE A N 1
ATOM 752 C CA . PHE A 1 95 ? -7.678 -4.546 11.527 1.00 89.31 95 PHE A CA 1
ATOM 753 C C . PHE A 1 95 ? -8.766 -5.526 11.991 1.00 89.31 95 PHE A C 1
ATOM 755 O O . PHE A 1 95 ? -9.151 -5.523 13.157 1.00 89.31 95 PHE A O 1
ATOM 762 N N . CYS A 1 96 ? -9.181 -6.438 11.108 1.00 85.06 96 CYS A N 1
ATOM 763 C CA . CYS A 1 96 ? -10.090 -7.545 11.411 1.00 85.06 96 CYS A CA 1
ATOM 764 C C . CYS A 1 96 ? -9.398 -8.802 11.983 1.00 85.06 96 CYS A C 1
ATOM 766 O O . CYS A 1 96 ? -10.048 -9.833 12.110 1.00 85.06 96 CYS A O 1
ATOM 768 N N . GLN A 1 97 ? -8.106 -8.731 12.334 1.00 81.81 97 GLN A N 1
ATOM 769 C CA . GLN A 1 97 ? -7.299 -9.824 12.908 1.00 81.81 97 GLN A CA 1
ATOM 770 C C . GLN A 1 97 ? -7.201 -11.092 12.028 1.00 81.81 97 GLN A C 1
ATOM 772 O O . GLN A 1 97 ? -7.005 -12.188 12.539 1.00 81.81 97 GLN A O 1
ATOM 777 N N . SER A 1 98 ? -7.290 -10.924 10.705 1.00 70.50 98 SER A N 1
ATOM 778 C CA . SER A 1 98 ? -7.183 -11.970 9.670 1.00 70.50 98 SER A CA 1
ATOM 779 C C . SER A 1 98 ? -5.788 -12.642 9.638 1.00 70.50 98 SER A C 1
ATOM 781 O O . SER A 1 98 ? -4.808 -12.004 10.030 1.00 70.50 98 SER A O 1
ATOM 783 N N . PRO A 1 99 ? -5.647 -13.901 9.161 1.00 68.56 99 PRO A N 1
ATOM 784 C CA . PRO A 1 99 ? -4.483 -14.740 9.445 1.00 68.56 99 PRO A CA 1
ATOM 785 C C . PRO A 1 99 ? -3.184 -14.277 8.802 1.00 68.56 99 PRO A C 1
ATOM 787 O O . PRO A 1 99 ? -3.154 -13.636 7.750 1.00 68.56 99 PRO A O 1
ATOM 790 N N . SER A 1 100 ? -2.100 -14.747 9.414 1.00 66.06 100 SER A N 1
ATOM 791 C CA . SER A 1 100 ? -0.728 -14.565 8.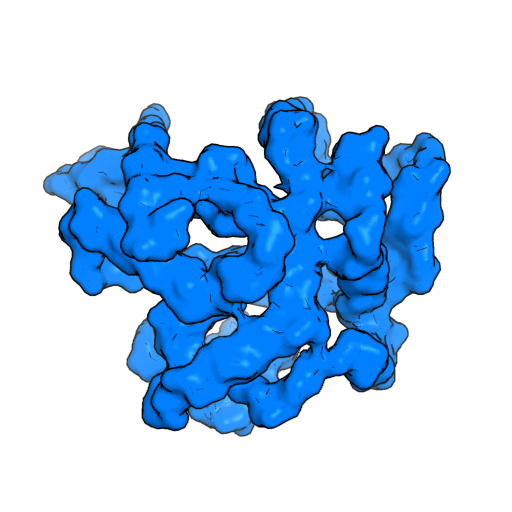964 1.00 66.06 100 SER A CA 1
ATOM 792 C C . SER A 1 100 ? -0.183 -15.780 8.218 1.00 66.06 100 SER A C 1
ATOM 794 O O . SER A 1 100 ? -0.722 -16.889 8.281 1.00 66.06 100 SER A O 1
ATOM 796 N N . LYS A 1 101 ? 0.914 -15.580 7.482 1.00 71.94 101 LYS A N 1
ATOM 797 C CA . LYS A 1 101 ? 1.649 -16.679 6.847 1.00 71.94 101 LYS A CA 1
ATOM 798 C C . LYS A 1 101 ? 2.577 -17.346 7.861 1.00 71.94 101 LYS A C 1
ATOM 800 O O . LYS A 1 101 ? 3.286 -16.672 8.601 1.00 71.94 101 LYS A O 1
ATOM 805 N N . ASN A 1 102 ? 2.658 -18.675 7.807 1.00 74.38 102 ASN A N 1
ATOM 806 C CA . ASN A 1 102 ? 3.540 -19.454 8.685 1.00 74.38 102 ASN A CA 1
ATOM 807 C C . ASN A 1 102 ? 5.036 -19.234 8.395 1.00 74.38 102 ASN A C 1
ATOM 809 O O . ASN A 1 102 ? 5.866 -19.385 9.285 1.00 74.38 102 ASN A O 1
ATOM 813 N N . GLU A 1 103 ? 5.393 -18.872 7.161 1.00 89.56 103 GLU A N 1
ATOM 814 C CA . GLU A 1 103 ? 6.784 -18.670 6.746 1.00 89.56 103 GLU A CA 1
ATOM 815 C C . GLU A 1 103 ? 7.124 -17.187 6.594 1.00 89.56 103 GLU A C 1
ATOM 817 O O . GLU A 1 103 ? 6.301 -16.396 6.120 1.00 89.56 103 GLU A O 1
ATOM 822 N N . LYS A 1 104 ? 8.378 -16.843 6.918 1.00 95.19 104 LYS A N 1
ATOM 823 C CA . LYS A 1 104 ? 8.964 -15.541 6.594 1.00 95.19 104 LYS A CA 1
ATOM 824 C C . LYS A 1 104 ? 8.870 -15.269 5.094 1.00 95.19 104 LYS A C 1
ATOM 826 O O . LYS A 1 104 ? 9.092 -16.156 4.268 1.00 95.19 104 LYS A O 1
ATOM 831 N N . PHE A 1 105 ? 8.566 -14.027 4.742 1.00 96.50 105 PHE A N 1
ATOM 832 C CA . PHE A 1 105 ? 8.537 -13.576 3.363 1.00 96.50 105 PHE A CA 1
ATOM 833 C C . PHE A 1 105 ? 9.949 -13.546 2.770 1.00 96.50 105 PHE A C 1
ATOM 835 O O . PHE A 1 105 ? 10.875 -12.975 3.350 1.00 96.50 105 PHE A O 1
ATOM 842 N N . ASP A 1 106 ? 10.076 -14.126 1.579 1.00 97.69 106 ASP A N 1
ATOM 843 C CA . ASP A 1 106 ? 11.274 -14.092 0.749 1.00 97.69 106 ASP A CA 1
ATOM 844 C C . ASP A 1 106 ? 10.875 -13.662 -0.669 1.00 97.69 106 ASP A C 1
ATOM 846 O O . ASP A 1 106 ? 10.129 -14.355 -1.368 1.00 97.69 106 ASP A O 1
ATOM 850 N N . LEU A 1 107 ? 11.376 -12.501 -1.096 1.00 97.69 107 LEU A N 1
ATOM 851 C CA . LEU A 1 107 ? 11.033 -11.905 -2.386 1.00 97.69 107 LEU A CA 1
ATOM 852 C C . LEU A 1 107 ? 11.548 -12.722 -3.580 1.00 97.69 107 LEU A C 1
ATOM 854 O O . LEU A 1 107 ? 10.899 -12.753 -4.627 1.00 97.69 107 LEU A O 1
ATOM 858 N N . VAL A 1 108 ? 12.708 -13.371 -3.449 1.00 98.00 108 VAL A N 1
ATOM 859 C CA . VAL A 1 108 ? 13.303 -14.186 -4.518 1.00 98.00 108 VAL A CA 1
ATOM 860 C C . VAL A 1 108 ? 12.470 -15.450 -4.706 1.00 98.00 108 VAL A C 1
ATOM 862 O O . VAL A 1 108 ? 12.034 -15.726 -5.826 1.00 98.00 108 VAL A O 1
ATOM 865 N N . LYS A 1 109 ? 12.181 -16.168 -3.613 1.00 98.00 109 LYS A N 1
ATOM 866 C CA . LYS A 1 109 ? 11.318 -17.359 -3.602 1.00 98.00 109 LYS A CA 1
ATOM 867 C C . LYS A 1 109 ? 9.925 -17.017 -4.127 1.00 98.00 109 LYS A C 1
ATOM 869 O O . LYS A 1 109 ? 9.416 -17.714 -5.000 1.00 98.00 109 LYS A O 1
ATOM 874 N N . PHE A 1 110 ? 9.332 -15.913 -3.668 1.00 96.75 110 PHE A N 1
ATOM 875 C CA . PHE A 1 110 ? 8.009 -15.477 -4.117 1.00 96.75 110 PHE A CA 1
ATOM 876 C C . PHE A 1 110 ? 7.971 -15.171 -5.621 1.00 96.75 110 PHE A C 1
ATOM 878 O O . PHE A 1 110 ? 7.079 -15.633 -6.335 1.00 96.75 110 PHE A O 1
ATOM 885 N N . ASN A 1 111 ? 8.957 -14.436 -6.140 1.00 98.12 111 ASN A N 1
ATOM 886 C CA . ASN A 1 111 ? 9.037 -14.137 -7.570 1.00 98.12 111 ASN A CA 1
ATOM 887 C C . ASN A 1 111 ? 9.322 -15.383 -8.423 1.00 98.12 111 ASN A C 1
ATOM 889 O O . ASN A 1 111 ? 8.822 -15.466 -9.542 1.00 98.12 111 ASN A O 1
ATOM 893 N N . ALA A 1 112 ? 10.086 -16.354 -7.915 1.00 98.38 112 ALA A N 1
ATOM 894 C CA . ALA A 1 112 ? 10.299 -17.630 -8.596 1.00 98.38 112 ALA A CA 1
ATOM 895 C C . ALA A 1 112 ? 8.995 -18.441 -8.694 1.00 98.38 112 ALA A C 1
ATOM 897 O O . ALA A 1 112 ? 8.596 -18.812 -9.796 1.00 98.38 112 ALA A O 1
ATOM 898 N N . LEU A 1 113 ? 8.292 -18.617 -7.569 1.00 97.00 113 LEU A N 1
ATOM 899 C CA . LEU A 1 113 ? 7.013 -19.337 -7.502 1.00 97.00 113 LEU A CA 1
ATOM 900 C C . LEU A 1 113 ? 5.942 -18.699 -8.393 1.00 97.00 113 LEU A C 1
ATOM 902 O O . LEU A 1 113 ? 5.223 -19.382 -9.116 1.00 97.00 113 LEU A O 1
ATOM 906 N N . THR A 1 114 ? 5.830 -17.372 -8.366 1.00 97.25 114 THR A N 1
ATOM 907 C CA . THR A 1 114 ? 4.831 -16.660 -9.178 1.00 97.25 114 THR A CA 1
ATOM 908 C C . THR A 1 114 ? 5.182 -16.674 -10.660 1.00 97.25 114 THR A C 1
ATOM 910 O O . THR A 1 114 ? 4.284 -16.802 -11.490 1.00 97.25 114 THR A O 1
ATOM 913 N N . LYS A 1 115 ? 6.475 -16.650 -11.010 1.00 97.94 115 LYS A N 1
ATOM 914 C CA . LYS A 1 115 ? 6.917 -16.850 -12.392 1.00 97.94 115 LYS A CA 1
ATOM 915 C C . LYS A 1 115 ? 6.573 -18.244 -12.906 1.00 97.94 115 LYS A C 1
ATOM 917 O O . LYS A 1 115 ? 6.126 -18.353 -14.041 1.00 97.94 115 LYS A O 1
ATOM 922 N N . GLU A 1 116 ? 6.765 -19.279 -12.097 1.00 98.12 116 GLU A N 1
ATOM 923 C CA . GLU A 1 116 ? 6.376 -20.648 -12.448 1.00 98.12 116 GLU A CA 1
ATOM 924 C C . GLU A 1 116 ? 4.857 -20.767 -12.629 1.00 98.12 116 GLU A C 1
ATOM 926 O O . GLU A 1 116 ? 4.393 -21.273 -13.647 1.00 98.12 116 GLU A O 1
ATOM 931 N N . ARG A 1 117 ? 4.078 -20.226 -11.685 1.00 96.31 117 ARG A N 1
ATOM 932 C CA . ARG A 1 117 ? 2.614 -20.343 -11.681 1.00 96.31 117 ARG A CA 1
ATOM 933 C C . ARG A 1 117 ? 1.914 -19.493 -12.745 1.00 96.31 117 ARG A C 1
ATOM 935 O O . ARG A 1 117 ? 0.913 -19.927 -13.304 1.00 96.31 117 ARG A O 1
ATOM 942 N N . PHE A 1 118 ? 2.395 -18.276 -12.997 1.00 95.88 118 PHE A N 1
ATOM 943 C CA . PHE A 1 118 ? 1.698 -17.277 -13.824 1.00 95.88 118 PHE A CA 1
ATOM 944 C C . PHE A 1 118 ? 2.474 -16.863 -15.081 1.00 95.88 118 PHE A C 1
ATOM 946 O O . PHE A 1 118 ? 1.981 -16.067 -15.880 1.00 95.88 118 PHE A O 1
ATOM 953 N N . GLY A 1 119 ? 3.698 -17.363 -15.263 1.00 96.94 119 GLY A N 1
ATOM 954 C CA . GLY A 1 119 ? 4.584 -17.007 -16.374 1.00 96.94 119 GLY A CA 1
ATOM 955 C C . GLY A 1 119 ? 5.393 -15.721 -16.161 1.00 96.94 119 GLY A C 1
ATOM 956 O O . GLY A 1 119 ? 6.207 -15.367 -17.013 1.00 96.94 119 GLY A O 1
ATOM 957 N N . TYR A 1 120 ? 5.208 -15.007 -15.045 1.00 97.44 120 TYR A N 1
ATOM 958 C CA . TYR A 1 120 ? 5.939 -13.775 -14.730 1.00 97.44 120 TYR A CA 1
ATOM 959 C C . TYR A 1 120 ? 6.054 -13.530 -13.211 1.00 97.44 120 TYR A C 1
ATOM 961 O O . TYR A 1 120 ? 5.175 -13.938 -12.455 1.00 97.44 120 TYR A O 1
ATOM 969 N N . PRO A 1 121 ? 7.130 -12.872 -12.740 1.00 97.94 121 PRO A N 1
ATOM 970 C CA . PRO A 1 121 ? 7.312 -12.559 -11.322 1.00 97.94 121 PRO A CA 1
ATOM 971 C C . PRO A 1 121 ? 6.403 -11.398 -10.887 1.00 97.94 121 PRO A C 1
ATOM 973 O O . PRO A 1 121 ? 6.576 -10.278 -11.368 1.00 97.94 121 PRO A O 1
ATOM 976 N N . LEU A 1 122 ? 5.462 -11.636 -9.966 1.00 96.88 122 LEU A N 1
ATOM 977 C CA . LEU A 1 122 ? 4.463 -10.622 -9.581 1.00 96.88 122 LEU A CA 1
ATOM 978 C C . LEU A 1 122 ? 5.083 -9.377 -8.930 1.00 96.88 122 LEU A C 1
ATOM 980 O O . LEU A 1 122 ? 4.656 -8.259 -9.201 1.00 96.88 122 LEU A O 1
ATOM 984 N N . PHE A 1 123 ? 6.090 -9.556 -8.071 1.00 97.50 123 PHE A N 1
ATOM 985 C CA . PHE A 1 123 ? 6.676 -8.490 -7.251 1.00 97.50 123 PHE A CA 1
ATOM 986 C C . PHE A 1 123 ? 8.084 -8.111 -7.722 1.00 97.50 123 PHE A C 1
ATOM 988 O O . PHE A 1 123 ? 8.954 -7.765 -6.921 1.00 97.50 123 PHE A O 1
ATOM 995 N N . ARG A 1 124 ? 8.365 -8.165 -9.031 1.00 97.69 124 ARG A N 1
ATOM 996 C CA . ARG A 1 124 ? 9.687 -7.761 -9.547 1.00 97.69 124 ARG A CA 1
ATOM 997 C C . ARG A 1 124 ? 9.992 -6.292 -9.238 1.00 97.69 124 ARG A C 1
ATOM 999 O O . ARG A 1 124 ? 11.127 -5.969 -8.902 1.00 97.69 124 ARG A O 1
ATOM 1006 N N . TYR A 1 125 ? 8.998 -5.412 -9.277 1.00 97.50 125 TYR A N 1
ATOM 1007 C CA . TYR A 1 125 ? 9.160 -3.998 -8.933 1.00 97.50 125 TYR A CA 1
ATOM 1008 C C . TYR A 1 125 ? 9.595 -3.726 -7.492 1.00 97.50 125 TYR A C 1
ATOM 1010 O O . TYR A 1 125 ? 10.157 -2.663 -7.224 1.00 97.50 125 TYR A O 1
ATOM 1018 N N . TRP A 1 126 ? 9.399 -4.671 -6.566 1.00 97.81 126 TRP A N 1
ATOM 1019 C CA . TRP A 1 126 ? 9.833 -4.479 -5.183 1.00 97.81 126 TRP A CA 1
ATOM 1020 C C . TRP A 1 126 ? 11.338 -4.258 -5.103 1.00 97.81 126 TRP A C 1
ATOM 1022 O O . TRP A 1 126 ? 11.753 -3.411 -4.328 1.00 97.81 126 TRP A O 1
ATOM 1032 N N . TYR A 1 127 ? 12.145 -4.894 -5.964 1.00 97.06 127 TYR A N 1
ATOM 1033 C CA . TYR A 1 127 ? 13.590 -4.636 -6.002 1.00 97.06 127 TYR A CA 1
ATOM 1034 C C . TYR A 1 127 ? 13.922 -3.153 -6.206 1.00 97.06 127 TYR A C 1
ATOM 1036 O O . TYR A 1 127 ? 14.905 -2.682 -5.647 1.00 97.06 127 TYR A O 1
ATOM 1044 N N . PHE A 1 128 ? 13.110 -2.418 -6.973 1.00 96.44 128 PHE A N 1
ATOM 1045 C CA . PHE A 1 128 ? 13.274 -0.977 -7.156 1.00 96.44 128 PHE A CA 1
ATOM 1046 C C . PHE A 1 128 ? 12.758 -0.193 -5.942 1.00 96.44 128 PHE A C 1
ATOM 1048 O O . PHE A 1 128 ? 13.479 0.646 -5.405 1.00 96.44 128 PHE A O 1
ATOM 1055 N N . LEU A 1 129 ? 11.545 -0.493 -5.464 1.00 96.69 129 LEU A N 1
ATOM 1056 C CA . LEU A 1 129 ? 10.921 0.241 -4.352 1.00 96.69 129 LEU A CA 1
ATOM 1057 C C . LEU A 1 129 ? 11.626 0.039 -3.004 1.00 96.69 129 LEU A C 1
ATOM 1059 O O . LEU A 1 129 ? 11.617 0.932 -2.158 1.00 96.69 129 LEU A O 1
ATOM 1063 N N . THR A 1 130 ? 12.242 -1.122 -2.789 1.00 97.00 130 THR A N 1
ATOM 1064 C CA . THR A 1 130 ? 12.960 -1.447 -1.553 1.00 97.00 130 THR A CA 1
ATOM 1065 C C . THR A 1 130 ? 14.463 -1.230 -1.664 1.00 97.00 130 THR A C 1
ATOM 1067 O O . THR A 1 130 ? 15.165 -1.420 -0.671 1.00 97.00 130 THR A O 1
ATOM 1070 N N . PHE A 1 131 ? 14.978 -0.826 -2.832 1.00 94.31 131 PHE A N 1
ATOM 1071 C CA . PHE A 1 131 ? 16.380 -0.437 -2.957 1.00 94.31 131 PHE A CA 1
ATOM 1072 C C . PHE A 1 131 ? 16.666 0.739 -2.008 1.00 94.31 131 PHE A C 1
ATOM 1074 O O . PHE A 1 131 ? 15.845 1.662 -1.960 1.00 94.31 131 PHE A O 1
ATOM 1081 N N . PRO A 1 132 ? 17.797 0.755 -1.267 1.00 92.00 132 PRO A N 1
ATOM 1082 C CA . PRO A 1 132 ? 18.065 1.779 -0.255 1.00 92.00 132 PRO A CA 1
ATOM 1083 C C . PRO A 1 132 ? 17.833 3.210 -0.741 1.00 92.00 132 PRO A C 1
ATOM 1085 O O . PRO A 1 132 ? 17.213 3.990 -0.027 1.00 92.00 132 PRO A O 1
ATOM 1088 N N . ASP A 1 133 ? 18.226 3.508 -1.981 1.00 91.81 133 ASP A N 1
ATOM 1089 C CA . ASP A 1 133 ? 18.076 4.822 -2.613 1.00 91.81 133 ASP A CA 1
ATOM 1090 C C . ASP A 1 133 ? 17.033 4.856 -3.747 1.00 91.81 133 ASP A C 1
ATOM 1092 O O . ASP A 1 133 ? 16.949 5.838 -4.484 1.00 91.81 133 ASP A O 1
ATOM 1096 N N . GLY A 1 134 ? 16.197 3.821 -3.884 1.00 93.69 134 GLY A N 1
ATOM 1097 C CA . GLY A 1 134 ? 15.172 3.750 -4.935 1.00 93.69 134 GLY A CA 1
ATOM 1098 C C . GLY A 1 134 ? 14.188 4.921 -4.877 1.00 93.69 134 GLY A C 1
ATOM 1099 O O . GLY A 1 134 ? 13.849 5.509 -5.903 1.00 93.69 134 GLY A O 1
ATOM 1100 N N . TYR A 1 135 ? 13.818 5.350 -3.666 1.00 95.75 135 TYR A N 1
ATOM 1101 C CA . TYR A 1 135 ? 12.950 6.513 -3.468 1.00 95.75 135 TYR A CA 1
ATOM 1102 C C . TYR A 1 135 ? 13.561 7.817 -4.003 1.00 95.75 135 TYR A C 1
ATOM 1104 O O . TYR A 1 135 ? 12.821 8.646 -4.514 1.00 95.75 135 TYR A O 1
ATOM 1112 N N . LYS A 1 136 ? 14.893 7.992 -3.978 1.00 96.50 136 LYS A N 1
ATOM 1113 C CA . LYS A 1 136 ? 15.542 9.193 -4.540 1.00 96.50 136 LYS A CA 1
ATOM 1114 C C . LYS A 1 136 ? 15.365 9.258 -6.059 1.00 96.50 136 LYS A C 1
ATOM 1116 O O . LYS A 1 136 ? 15.195 10.335 -6.629 1.00 96.50 136 LYS A O 1
ATOM 1121 N N . VAL A 1 137 ? 15.381 8.100 -6.722 1.00 96.38 137 VAL A N 1
ATOM 1122 C CA . VAL A 1 137 ? 15.106 8.005 -8.164 1.00 96.38 137 VAL A CA 1
ATOM 1123 C C . VAL A 1 137 ? 13.659 8.405 -8.454 1.00 96.38 137 VAL A C 1
ATOM 1125 O O . VAL A 1 137 ? 13.414 9.128 -9.415 1.00 96.38 137 VAL A O 1
ATOM 1128 N N . ILE A 1 138 ? 12.715 7.993 -7.603 1.00 97.19 138 ILE A N 1
ATOM 1129 C CA . ILE A 1 138 ? 11.309 8.404 -7.703 1.00 97.19 138 ILE A CA 1
ATOM 1130 C C . ILE A 1 138 ? 11.165 9.915 -7.489 1.00 97.19 138 ILE A C 1
ATOM 1132 O O . ILE A 1 138 ? 10.626 10.602 -8.354 1.00 97.19 138 ILE A O 1
ATOM 1136 N N . ASP A 1 139 ? 11.705 10.437 -6.387 1.00 97.06 139 ASP A N 1
ATOM 1137 C CA . ASP A 1 139 ? 11.577 11.843 -5.986 1.00 97.06 139 ASP A CA 1
ATOM 1138 C C . ASP A 1 139 ? 12.183 12.802 -7.020 1.00 97.06 139 ASP A C 1
ATOM 1140 O O . ASP A 1 139 ? 11.647 13.879 -7.267 1.00 97.06 139 ASP A O 1
ATOM 1144 N N . SER A 1 140 ? 13.268 12.400 -7.690 1.00 96.56 140 SER A N 1
ATOM 1145 C CA . SER A 1 140 ? 13.877 13.206 -8.759 1.00 96.56 140 SER A CA 1
ATOM 1146 C C . SER A 1 140 ? 13.087 13.206 -10.075 1.00 96.56 140 SER A C 1
ATOM 1148 O O . SER A 1 140 ? 13.360 14.033 -10.944 1.00 96.56 140 SER A O 1
ATOM 1150 N N . LYS A 1 141 ? 12.130 12.283 -10.258 1.00 96.75 141 LYS A N 1
ATOM 1151 C CA . LYS A 1 141 ? 11.410 12.066 -11.526 1.00 96.75 141 LYS A CA 1
ATOM 1152 C C . LYS A 1 141 ? 9.937 11.701 -11.298 1.00 96.75 141 LYS A C 1
ATOM 1154 O O . LYS A 1 141 ? 9.415 10.766 -11.909 1.00 96.75 141 LYS A O 1
ATOM 1159 N N . LEU A 1 142 ? 9.254 12.470 -10.450 1.00 96.56 142 LEU A N 1
ATOM 1160 C CA . LEU A 1 142 ? 7.867 12.220 -10.033 1.00 96.56 142 LEU A CA 1
ATOM 1161 C C . LEU A 1 142 ? 6.881 12.072 -11.199 1.00 96.56 142 LEU A C 1
ATOM 1163 O O . LEU A 1 142 ? 6.059 11.162 -11.176 1.00 96.56 142 LEU A O 1
ATOM 1167 N N . GLU A 1 143 ? 6.986 12.888 -12.252 1.00 94.94 143 GLU A N 1
ATOM 1168 C CA . GLU A 1 143 ? 6.112 12.748 -13.430 1.00 94.94 143 GLU A CA 1
ATOM 1169 C C . GLU A 1 143 ? 6.275 11.394 -14.123 1.00 94.94 143 GLU A C 1
ATOM 1171 O O . GLU A 1 143 ? 5.299 10.794 -14.576 1.00 94.94 143 GLU A O 1
ATOM 1176 N N . ARG A 1 144 ? 7.511 10.882 -14.189 1.00 96.38 144 ARG A N 1
ATOM 1177 C CA . ARG A 1 144 ? 7.767 9.556 -14.753 1.00 96.38 144 ARG A CA 1
ATOM 1178 C C . ARG A 1 144 ? 7.170 8.491 -13.850 1.00 96.38 144 ARG A C 1
ATOM 1180 O O . ARG A 1 144 ? 6.500 7.596 -14.347 1.00 96.38 144 ARG A O 1
ATOM 1187 N N . PHE A 1 145 ? 7.335 8.613 -12.537 1.00 97.25 145 PHE A N 1
ATOM 1188 C CA . PHE A 1 145 ? 6.726 7.656 -11.620 1.00 97.25 145 PHE A CA 1
ATOM 1189 C C . PHE A 1 145 ? 5.190 7.689 -11.677 1.00 97.25 145 PHE A C 1
ATOM 1191 O O . PHE A 1 145 ? 4.562 6.638 -11.702 1.00 97.25 145 PHE A O 1
ATOM 1198 N N . SER A 1 146 ? 4.571 8.862 -11.826 1.00 95.88 146 SER A N 1
ATOM 1199 C CA . SER A 1 146 ? 3.129 8.976 -12.089 1.00 95.88 146 SER A CA 1
ATOM 1200 C C . SER A 1 146 ? 2.725 8.224 -13.367 1.00 95.88 146 SER A C 1
ATOM 1202 O O . SER A 1 146 ? 1.763 7.457 -13.367 1.00 95.88 146 SER A O 1
ATOM 1204 N N . ALA A 1 147 ? 3.512 8.340 -14.441 1.00 96.25 147 ALA A N 1
ATOM 1205 C CA . ALA A 1 147 ? 3.283 7.581 -15.670 1.00 96.25 147 ALA A CA 1
ATOM 1206 C C . ALA A 1 147 ? 3.488 6.061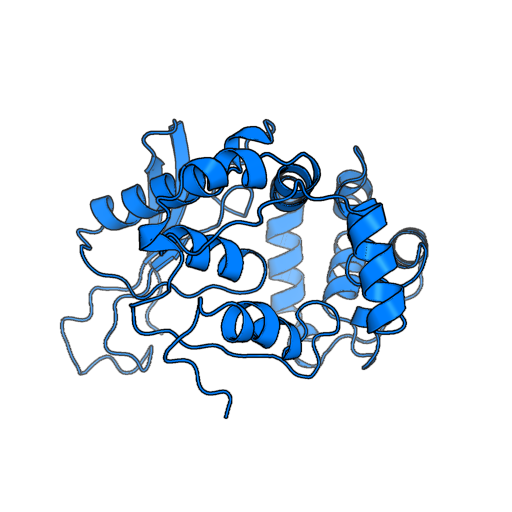 -15.499 1.00 96.25 147 ALA A C 1
ATOM 1208 O O . ALA A 1 147 ? 2.754 5.281 -16.102 1.00 96.25 147 ALA A O 1
ATOM 1209 N N . VAL A 1 148 ? 4.414 5.615 -14.639 1.00 97.12 148 VAL A N 1
ATOM 1210 C CA . VAL A 1 148 ? 4.542 4.192 -14.256 1.00 97.12 148 VAL A CA 1
ATOM 1211 C C . VAL A 1 148 ? 3.227 3.671 -13.663 1.00 97.12 148 VAL A C 1
ATOM 1213 O O . VAL A 1 148 ? 2.818 2.559 -13.987 1.00 97.12 148 VAL A O 1
ATOM 1216 N N . LEU A 1 149 ? 2.536 4.480 -12.855 1.00 95.69 149 LEU A N 1
ATOM 1217 C CA . LEU A 1 149 ? 1.272 4.106 -12.210 1.00 95.69 149 LEU A CA 1
ATOM 1218 C C . LEU A 1 149 ? 0.048 4.211 -13.140 1.00 95.69 149 LEU A C 1
ATOM 1220 O O . LEU A 1 149 ? -0.951 3.528 -12.916 1.00 95.69 149 LEU A O 1
ATOM 1224 N N . HIS A 1 150 ? 0.095 5.070 -14.165 1.00 95.94 150 HIS A N 1
ATOM 1225 C CA . HIS A 1 150 ? -1.101 5.476 -14.921 1.00 95.94 150 HIS A CA 1
ATOM 1226 C C . HIS A 1 150 ? -0.995 5.350 -16.447 1.00 95.94 150 HIS A C 1
ATOM 1228 O O . HIS A 1 150 ? -1.841 5.895 -17.160 1.00 95.94 150 HIS A O 1
ATOM 1234 N N . GLY A 1 151 ? 0.001 4.633 -16.971 1.00 96.19 151 GLY A N 1
ATOM 1235 C CA . GLY A 1 151 ? 0.121 4.374 -18.409 1.00 96.19 151 GLY A CA 1
ATOM 1236 C C . GLY A 1 151 ? -1.099 3.648 -18.996 1.00 96.19 151 GLY A C 1
ATOM 1237 O O . GLY A 1 151 ? -1.753 2.840 -18.331 1.00 96.19 151 GLY A O 1
ATOM 1238 N N . ALA A 1 152 ? -1.428 3.991 -20.242 1.00 96.25 152 ALA A N 1
ATOM 1239 C CA . ALA A 1 152 ? -2.634 3.559 -20.949 1.00 96.25 152 ALA A CA 1
ATOM 1240 C C . ALA A 1 152 ? -2.517 2.183 -21.604 1.00 96.25 152 ALA A C 1
ATOM 1242 O O . ALA A 1 152 ? -3.548 1.580 -21.900 1.00 96.25 152 ALA A O 1
ATOM 1243 N N . ASP A 1 153 ? -1.293 1.723 -21.875 1.00 95.88 153 ASP A N 1
ATOM 1244 C CA . ASP A 1 153 ? -1.073 0.424 -22.503 1.00 95.88 153 ASP A CA 1
ATOM 1245 C C . ASP A 1 153 ? -1.724 -0.679 -21.634 1.00 95.88 153 ASP A C 1
ATOM 1247 O O . ASP A 1 153 ? -1.531 -0.680 -20.411 1.00 95.88 153 ASP A O 1
ATOM 1251 N N . PRO A 1 154 ? -2.542 -1.583 -22.209 1.00 93.81 154 PRO A N 1
ATOM 1252 C CA . PRO A 1 154 ? -3.225 -2.623 -21.440 1.00 93.81 154 PRO A CA 1
ATOM 1253 C C . PRO A 1 154 ? -2.281 -3.506 -20.613 1.00 93.81 154 PRO A C 1
ATOM 1255 O O . PRO A 1 154 ? -2.631 -3.893 -19.499 1.00 93.81 154 PRO A O 1
ATOM 1258 N N . ASP A 1 155 ? -1.068 -3.758 -21.110 1.00 95.38 155 ASP A N 1
ATOM 1259 C CA . ASP A 1 155 ? -0.022 -4.536 -20.445 1.00 95.38 155 ASP A CA 1
ATOM 1260 C C . ASP A 1 155 ? 0.981 -3.644 -19.692 1.00 95.38 155 ASP A C 1
ATOM 1262 O O . ASP A 1 155 ? 2.017 -4.122 -19.212 1.00 95.38 155 ASP A O 1
ATOM 1266 N N . TRP A 1 156 ? 0.700 -2.344 -19.539 1.00 97.06 156 TRP A N 1
ATOM 1267 C CA . TRP A 1 156 ? 1.621 -1.394 -18.911 1.00 97.06 156 TRP A CA 1
ATOM 1268 C C . TRP A 1 156 ? 2.010 -1.809 -17.495 1.00 97.06 156 TRP A C 1
ATOM 1270 O O . TRP A 1 156 ? 3.193 -1.837 -17.150 1.00 97.06 156 TRP A O 1
ATOM 1280 N N . MET A 1 157 ? 1.017 -2.187 -16.684 1.00 96.69 157 MET A N 1
ATOM 1281 C CA . MET A 1 157 ? 1.251 -2.634 -15.314 1.00 96.69 157 MET A CA 1
ATOM 1282 C C . MET A 1 157 ? 2.139 -3.876 -15.301 1.00 96.69 157 MET A C 1
ATOM 1284 O O . MET A 1 157 ? 3.135 -3.903 -14.587 1.00 96.69 157 MET A O 1
ATOM 1288 N N . LYS A 1 158 ? 1.854 -4.875 -16.141 1.00 97.25 158 LYS A N 1
ATOM 1289 C CA . LYS A 1 158 ? 2.699 -6.068 -16.272 1.00 97.25 158 LYS A CA 1
ATOM 1290 C C . LYS A 1 158 ? 4.127 -5.712 -16.659 1.00 97.25 158 LYS A C 1
ATOM 1292 O O . LYS A 1 158 ? 5.073 -6.198 -16.043 1.00 97.25 158 LYS A O 1
ATOM 1297 N N . THR A 1 159 ? 4.280 -4.834 -17.641 1.00 97.56 159 THR A N 1
ATOM 1298 C CA . THR A 1 159 ? 5.580 -4.398 -18.149 1.00 97.56 159 THR A CA 1
ATOM 1299 C C . THR A 1 159 ? 6.389 -3.716 -17.054 1.00 97.56 159 THR A C 1
ATOM 1301 O O . THR A 1 159 ? 7.519 -4.121 -16.789 1.00 97.56 159 THR A O 1
ATOM 1304 N N . MET A 1 160 ? 5.813 -2.731 -16.366 1.00 98.06 160 MET A N 1
ATOM 1305 C CA . MET A 1 160 ? 6.509 -1.997 -15.310 1.00 98.06 160 MET A CA 1
ATOM 1306 C C . MET A 1 160 ? 6.737 -2.853 -14.059 1.00 98.06 160 MET A C 1
ATOM 1308 O O . MET A 1 160 ? 7.819 -2.806 -13.477 1.00 98.06 160 MET A O 1
ATOM 1312 N N . PHE A 1 161 ? 5.750 -3.653 -13.646 1.00 97.81 161 PHE A N 1
ATOM 1313 C CA . PHE A 1 161 ? 5.764 -4.306 -12.336 1.00 97.81 161 PHE A CA 1
ATOM 1314 C C . PHE A 1 161 ? 6.432 -5.683 -12.340 1.00 97.81 161 PHE A C 1
ATOM 1316 O O . PHE A 1 161 ? 7.043 -6.063 -11.340 1.00 97.81 161 PHE A O 1
ATOM 1323 N N . ALA A 1 162 ? 6.360 -6.408 -13.460 1.00 97.62 162 ALA A N 1
ATOM 1324 C CA . ALA A 1 162 ? 6.942 -7.741 -13.622 1.00 97.62 162 ALA A CA 1
ATOM 1325 C C . ALA A 1 162 ? 8.171 -7.763 -14.548 1.00 97.62 162 ALA A C 1
ATOM 1327 O O . ALA A 1 162 ? 8.959 -8.714 -14.514 1.00 97.62 162 ALA A O 1
ATOM 1328 N N . GLY A 1 163 ? 8.358 -6.728 -15.374 1.00 97.06 163 GLY A N 1
ATOM 1329 C CA . GLY A 1 163 ? 9.472 -6.635 -16.310 1.00 97.06 163 GLY A CA 1
ATOM 1330 C C . GLY A 1 163 ? 10.822 -6.535 -15.604 1.00 97.06 163 GLY A C 1
ATOM 1331 O O . GLY A 1 163 ? 11.004 -5.796 -14.632 1.00 97.06 163 GLY A O 1
ATOM 1332 N N . LYS A 1 164 ? 11.809 -7.283 -16.106 1.00 94.75 164 LYS A N 1
ATOM 1333 C CA . LYS A 1 164 ? 13.176 -7.210 -15.591 1.00 94.75 164 LYS A CA 1
ATOM 1334 C C . LYS A 1 164 ? 13.735 -5.810 -15.855 1.00 94.75 164 LYS A C 1
ATOM 1336 O O . LYS A 1 164 ? 13.872 -5.405 -17.002 1.00 94.75 164 LYS A O 1
ATOM 1341 N N . ASP A 1 165 ? 14.044 -5.103 -14.772 1.00 93.19 165 ASP A N 1
ATOM 1342 C CA . ASP A 1 165 ? 14.667 -3.775 -14.760 1.00 93.19 165 ASP A CA 1
ATOM 1343 C C . ASP A 1 165 ? 13.831 -2.701 -15.492 1.00 93.19 165 ASP A C 1
ATOM 1345 O O . ASP A 1 165 ? 14.312 -1.607 -15.772 1.00 93.19 165 ASP A O 1
ATOM 1349 N N . ALA A 1 166 ? 12.546 -2.982 -15.748 1.00 96.44 166 ALA A N 1
ATOM 1350 C CA . ALA A 1 166 ? 11.666 -2.143 -16.556 1.00 96.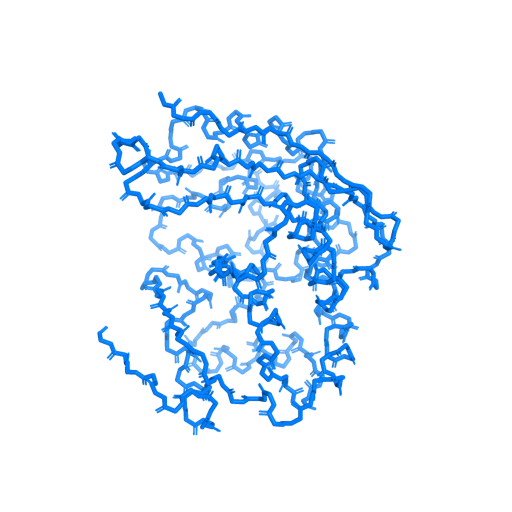44 166 ALA A CA 1
ATOM 1351 C C . ALA A 1 166 ? 11.427 -0.764 -15.930 1.00 96.44 166 ALA A C 1
ATOM 1353 O O . ALA A 1 166 ? 11.648 0.245 -16.595 1.00 96.44 166 ALA A O 1
ATOM 1354 N N . MET A 1 167 ? 11.069 -0.704 -14.640 1.00 95.94 167 MET A N 1
ATOM 1355 C CA . MET A 1 167 ? 10.959 0.575 -13.926 1.00 95.94 167 MET A CA 1
ATOM 1356 C C . MET A 1 167 ? 12.292 1.322 -13.887 1.00 95.94 167 MET A C 1
ATOM 1358 O O . MET A 1 167 ? 12.300 2.529 -14.073 1.00 95.94 167 MET A O 1
ATOM 1362 N N . VAL A 1 168 ? 13.425 0.640 -13.687 1.00 94.56 168 VAL A N 1
ATOM 1363 C CA . VAL A 1 168 ? 14.743 1.301 -13.655 1.00 94.56 168 VAL A CA 1
ATOM 1364 C C . VAL A 1 168 ? 15.059 1.937 -15.008 1.00 94.56 168 VAL A C 1
ATOM 1366 O O . VAL A 1 168 ? 15.442 3.107 -15.062 1.00 94.56 168 VAL A O 1
ATOM 1369 N N . ASN A 1 169 ? 14.848 1.191 -16.093 1.00 96.38 169 ASN A N 1
ATOM 1370 C CA . ASN A 1 169 ? 15.060 1.664 -17.457 1.00 96.38 169 ASN A CA 1
ATOM 1371 C C . ASN A 1 169 ? 14.128 2.832 -17.777 1.00 96.38 169 ASN A C 1
ATOM 1373 O O . ASN A 1 169 ? 14.606 3.886 -18.192 1.00 96.38 169 ASN A O 1
ATOM 1377 N N . TYR A 1 170 ? 12.831 2.688 -17.488 1.00 97.56 170 TYR A N 1
ATOM 1378 C CA . TYR A 1 170 ? 11.857 3.749 -17.721 1.00 97.56 170 TYR A CA 1
ATOM 1379 C C . TYR A 1 170 ? 12.192 4.997 -16.909 1.00 97.56 170 TYR A C 1
ATOM 1381 O O . TYR A 1 170 ? 12.254 6.100 -17.438 1.00 97.56 170 TYR A O 1
ATOM 1389 N N . MET A 1 171 ? 12.496 4.855 -15.621 1.00 96.75 171 MET A N 1
ATOM 1390 C CA . MET A 1 171 ? 12.875 5.985 -14.775 1.00 96.75 171 MET A CA 1
ATOM 1391 C C . MET A 1 171 ? 14.192 6.627 -15.222 1.00 96.75 171 MET A C 1
ATOM 1393 O O . MET A 1 171 ? 14.394 7.810 -14.971 1.00 96.75 171 MET A O 1
ATOM 1397 N N . SER A 1 172 ? 15.084 5.913 -15.907 1.00 94.69 172 SER A N 1
ATOM 1398 C CA . SER A 1 172 ? 16.352 6.462 -16.414 1.00 94.69 172 SER A CA 1
ATOM 1399 C C . SER A 1 172 ? 16.226 7.120 -17.791 1.00 94.69 172 SER A C 1
ATOM 1401 O O . SER A 1 172 ? 17.027 8.000 -18.100 1.00 94.69 172 SER A O 1
ATOM 1403 N N . GLY A 1 173 ? 15.226 6.726 -18.578 1.00 95.06 173 GLY A N 1
ATOM 1404 C CA . GLY A 1 173 ? 14.968 7.225 -19.924 1.00 95.06 173 GLY A CA 1
ATOM 1405 C C . GLY A 1 173 ? 14.232 8.567 -19.991 1.00 95.06 173 GLY A C 1
ATOM 1406 O O . GLY A 1 173 ? 14.026 9.256 -18.988 1.00 95.06 173 GLY A O 1
ATOM 1407 N N . ASN A 1 174 ? 13.833 8.919 -21.216 1.00 95.25 174 ASN A N 1
ATOM 1408 C CA . ASN A 1 174 ? 13.173 10.183 -21.581 1.00 95.25 174 ASN A CA 1
ATOM 1409 C C . ASN A 1 174 ? 11.879 9.971 -22.387 1.00 95.25 174 ASN A C 1
ATOM 1411 O O . ASN A 1 174 ? 11.181 10.932 -22.711 1.00 95.25 174 ASN A O 1
ATOM 1415 N N . GLU A 1 175 ? 11.548 8.725 -22.717 1.00 94.50 175 GLU A N 1
ATOM 1416 C CA . GLU A 1 175 ? 10.334 8.343 -23.423 1.00 94.50 175 GLU A CA 1
ATOM 1417 C C . GLU A 1 175 ? 9.086 8.728 -22.626 1.00 94.50 175 GLU A C 1
ATOM 1419 O O . GLU A 1 175 ? 9.093 8.743 -21.391 1.00 94.50 175 GLU A O 1
ATOM 1424 N N . ARG A 1 176 ? 8.012 9.053 -23.343 1.00 93.62 176 ARG A N 1
ATOM 1425 C CA . ARG A 1 176 ? 6.693 9.333 -22.775 1.00 93.62 176 ARG A CA 1
ATOM 1426 C C . ARG A 1 176 ? 5.726 8.250 -23.224 1.00 93.62 176 ARG A C 1
ATOM 1428 O O . ARG A 1 176 ? 5.826 7.763 -24.346 1.00 93.62 176 ARG A O 1
ATOM 1435 N N . VAL A 1 177 ? 4.778 7.922 -22.358 1.00 95.50 177 VAL A N 1
ATOM 1436 C CA . VAL A 1 177 ? 3.690 6.989 -22.657 1.00 95.50 177 VAL A CA 1
ATOM 1437 C C . VAL A 1 177 ? 2.353 7.706 -22.589 1.00 95.50 177 VAL A C 1
ATOM 1439 O O . VAL A 1 177 ? 2.204 8.689 -21.859 1.00 95.50 177 VAL A O 1
ATOM 1442 N N . ALA A 1 178 ? 1.378 7.217 -23.352 1.00 95.94 178 ALA A N 1
ATOM 1443 C CA . ALA A 1 178 ? -0.004 7.646 -23.187 1.00 95.94 178 ALA A CA 1
ATOM 1444 C C . ALA A 1 178 ? -0.489 7.279 -21.775 1.00 95.94 178 ALA A C 1
ATOM 1446 O O . ALA A 1 178 ? -0.115 6.231 -21.247 1.00 95.94 178 ALA A O 1
ATOM 1447 N N . LEU A 1 179 ? -1.318 8.132 -21.174 1.00 96.19 179 LEU A N 1
ATOM 1448 C CA . LEU A 1 179 ? -1.923 7.901 -19.860 1.00 96.19 179 LEU A CA 1
ATOM 1449 C C . LEU A 1 179 ? -3.372 7.441 -20.010 1.00 96.19 179 LEU A C 1
ATOM 1451 O O . LEU A 1 179 ? -4.029 7.749 -21.008 1.00 96.19 179 LEU A O 1
ATOM 1455 N N . LYS A 1 180 ? -3.877 6.700 -19.020 1.00 95.00 180 LYS A N 1
ATOM 1456 C CA . LYS A 1 180 ? -5.293 6.314 -18.965 1.00 95.00 180 LYS A CA 1
ATOM 1457 C C . LYS A 1 180 ? -6.181 7.568 -19.053 1.00 95.00 180 LYS A C 1
ATOM 1459 O O . LYS A 1 180 ? -5.798 8.597 -18.498 1.00 95.00 180 LYS A O 1
ATOM 1464 N N . PRO A 1 181 ? -7.383 7.494 -19.662 1.00 94.69 181 PRO A N 1
ATOM 1465 C CA . PRO A 1 181 ? -8.217 8.675 -19.903 1.00 94.69 181 PRO A CA 1
ATOM 1466 C C . PRO A 1 181 ? -8.495 9.523 -18.657 1.00 94.69 181 PRO A C 1
ATOM 1468 O O . PRO A 1 181 ? -8.430 10.744 -18.730 1.00 94.69 181 PRO A O 1
ATOM 1471 N N . TYR A 1 182 ? -8.733 8.893 -17.500 1.00 92.62 182 TYR A N 1
ATOM 1472 C CA . TYR A 1 182 ? -8.948 9.635 -16.255 1.00 92.62 182 TYR A CA 1
ATOM 1473 C C . TYR A 1 182 ? -7.691 10.393 -15.806 1.00 92.62 182 TYR A C 1
ATOM 1475 O O . TYR A 1 182 ? -7.807 11.492 -15.289 1.00 92.62 182 TYR A O 1
ATOM 1483 N N . ALA A 1 183 ? -6.496 9.836 -16.020 1.00 93.12 183 ALA A N 1
ATOM 1484 C CA . ALA A 1 183 ? -5.221 10.425 -15.612 1.00 93.12 183 ALA A CA 1
ATOM 1485 C C . ALA A 1 183 ? -4.719 11.502 -16.589 1.00 93.12 183 ALA A C 1
ATOM 1487 O O . ALA A 1 183 ? -3.707 12.146 -16.321 1.00 93.12 183 ALA A O 1
ATOM 1488 N N . ALA A 1 184 ? -5.407 11.693 -17.721 1.00 88.12 184 ALA A N 1
ATOM 1489 C CA . ALA A 1 184 ? -5.128 12.776 -18.656 1.00 88.12 184 ALA A CA 1
ATOM 1490 C C . ALA A 1 184 ? -5.644 14.138 -18.158 1.00 88.12 184 ALA A C 1
ATOM 1492 O O . ALA A 1 184 ? -5.195 15.168 -18.657 1.00 88.12 184 ALA A O 1
ATOM 1493 N N . ASP A 1 185 ? -6.560 14.157 -17.182 1.00 91.88 185 ASP A N 1
ATOM 1494 C CA . ASP A 1 185 ? -6.994 15.390 -16.525 1.00 91.88 185 ASP A CA 1
ATOM 1495 C C . ASP A 1 185 ? -5.824 15.989 -15.709 1.00 91.88 185 ASP A C 1
ATOM 1497 O O . ASP A 1 185 ? -5.308 15.318 -14.801 1.00 91.88 185 ASP A O 1
ATOM 1501 N N . PRO A 1 186 ? -5.403 17.243 -15.993 1.00 90.88 186 PRO A N 1
ATOM 1502 C CA . PRO A 1 186 ? -4.319 17.910 -15.276 1.00 90.88 186 PRO A CA 1
ATOM 1503 C C . PRO A 1 186 ? -4.502 17.928 -13.761 1.00 90.88 186 PRO A C 1
ATOM 1505 O O . PRO A 1 186 ? -3.506 17.868 -13.044 1.00 90.88 186 PRO A O 1
ATOM 1508 N N . LYS A 1 187 ? -5.747 17.924 -13.265 1.00 94.00 187 LYS A N 1
ATOM 1509 C CA . LYS A 1 187 ? -6.041 17.894 -11.831 1.00 94.00 187 LYS A CA 1
ATOM 1510 C C . LYS A 1 187 ? -5.311 16.757 -11.116 1.00 94.00 187 LYS A C 1
ATOM 1512 O O . LYS A 1 187 ? -4.697 16.986 -10.078 1.00 94.00 187 LYS A O 1
ATOM 1517 N N . TRP A 1 188 ? -5.373 15.534 -11.644 1.00 92.50 188 TRP A N 1
ATOM 1518 C CA . TRP A 1 188 ? -4.789 14.373 -10.960 1.00 92.50 188 TRP A CA 1
ATOM 1519 C C . TRP A 1 188 ? -3.268 14.390 -10.998 1.00 92.50 188 TRP A C 1
ATOM 1521 O O . TRP A 1 188 ? -2.621 13.996 -10.026 1.00 92.50 188 TRP A O 1
ATOM 1531 N N . ARG A 1 189 ? -2.695 14.886 -12.099 1.00 90.75 189 ARG A N 1
ATOM 1532 C CA . ARG A 1 189 ? -1.255 15.125 -12.194 1.00 90.75 189 ARG A CA 1
ATOM 1533 C C . ARG A 1 189 ? -0.823 16.171 -11.172 1.00 90.75 189 ARG A C 1
ATOM 1535 O O . ARG A 1 189 ? 0.125 15.928 -10.433 1.00 90.75 189 ARG A O 1
ATOM 1542 N N . ASP A 1 190 ? -1.495 17.312 -11.128 1.00 93.56 190 ASP A N 1
ATOM 1543 C CA . ASP A 1 190 ? -1.098 18.434 -10.282 1.00 93.56 190 ASP A CA 1
ATOM 1544 C C . ASP A 1 190 ? -1.262 18.086 -8.795 1.00 93.56 190 ASP A C 1
ATOM 1546 O O . ASP A 1 190 ? -0.343 18.337 -8.014 1.00 93.56 190 ASP A O 1
ATOM 1550 N N . ASP A 1 191 ? -2.341 17.387 -8.419 1.00 92.62 191 ASP A N 1
ATOM 1551 C CA . ASP A 1 191 ? -2.535 16.852 -7.064 1.00 92.62 191 ASP A CA 1
ATOM 1552 C C . ASP A 1 191 ? -1.406 15.874 -6.679 1.00 92.62 191 ASP A C 1
ATOM 1554 O O . ASP A 1 191 ? -0.857 15.950 -5.575 1.00 92.62 191 ASP A O 1
ATOM 1558 N N . PHE A 1 192 ? -1.021 14.962 -7.584 1.00 93.88 192 PHE A N 1
ATOM 1559 C CA . PHE A 1 192 ? 0.090 14.030 -7.360 1.00 93.88 192 PHE A CA 1
ATOM 1560 C C . PHE A 1 192 ? 1.411 14.782 -7.160 1.00 93.88 192 PHE A C 1
ATOM 1562 O O . PHE A 1 192 ? 2.126 14.554 -6.179 1.00 93.88 192 PHE A O 1
ATOM 1569 N N . MET A 1 193 ? 1.724 15.716 -8.060 1.00 95.12 193 M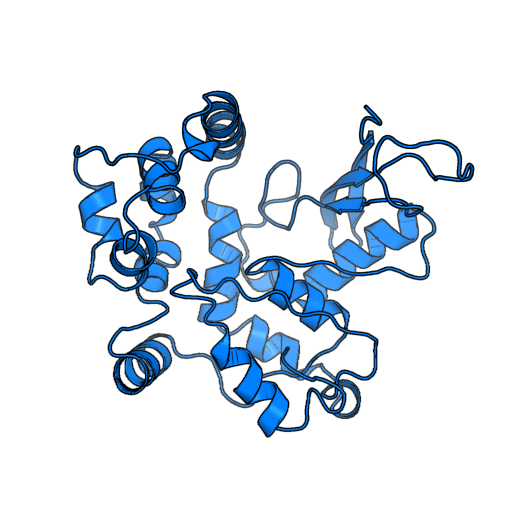ET A N 1
ATOM 1570 C CA . MET A 1 193 ? 2.959 16.494 -8.012 1.00 95.12 193 MET A CA 1
ATOM 1571 C C . MET A 1 193 ? 3.029 17.349 -6.748 1.00 95.12 193 MET A C 1
ATOM 1573 O O . MET A 1 193 ? 4.066 17.358 -6.085 1.00 95.12 193 MET A O 1
ATOM 1577 N N . GLN A 1 194 ? 1.938 18.013 -6.363 1.00 93.88 194 GLN A N 1
ATOM 1578 C CA . GLN A 1 194 ? 1.876 18.833 -5.153 1.00 93.88 194 GLN A CA 1
ATOM 1579 C C . GLN A 1 194 ? 2.170 18.001 -3.898 1.00 93.88 194 GLN A C 1
ATOM 1581 O O . GLN A 1 194 ? 3.000 18.393 -3.072 1.00 93.88 194 GLN A O 1
ATOM 1586 N N . ARG A 1 195 ? 1.520 16.839 -3.759 1.00 91.94 195 ARG A N 1
ATOM 1587 C CA . ARG A 1 195 ? 1.683 15.966 -2.588 1.00 91.94 195 ARG A CA 1
ATOM 1588 C C . ARG A 1 195 ? 3.105 15.426 -2.491 1.00 91.94 195 ARG A C 1
ATOM 1590 O O . ARG A 1 195 ? 3.748 15.567 -1.449 1.00 91.94 195 ARG A O 1
ATOM 1597 N N . PHE A 1 196 ? 3.616 14.838 -3.570 1.00 94.56 196 PHE A N 1
ATOM 1598 C CA . PHE A 1 196 ? 4.883 14.109 -3.525 1.00 94.56 196 PHE A CA 1
ATOM 1599 C C . PHE A 1 196 ? 6.120 14.992 -3.682 1.00 94.56 196 PHE A C 1
ATOM 1601 O O . PHE A 1 196 ? 7.166 14.621 -3.160 1.00 94.56 196 PHE A O 1
ATOM 1608 N N . THR A 1 197 ? 6.014 16.192 -4.261 1.00 95.06 197 THR A N 1
ATOM 1609 C CA . THR A 1 197 ? 7.122 17.169 -4.216 1.00 95.06 197 THR A CA 1
ATOM 1610 C C . THR A 1 197 ? 7.413 17.601 -2.777 1.00 95.06 197 THR A C 1
ATOM 1612 O O . THR A 1 197 ? 8.566 17.816 -2.414 1.00 95.06 197 THR A O 1
ATOM 1615 N N . LYS A 1 198 ? 6.376 17.704 -1.934 1.00 91.44 198 LYS A N 1
ATOM 1616 C CA . LYS A 1 198 ? 6.520 18.069 -0.518 1.00 91.44 198 LYS A CA 1
ATOM 1617 C C . LYS A 1 198 ? 6.897 16.875 0.364 1.00 91.44 198 LYS A C 1
ATOM 1619 O O . LYS A 1 198 ? 7.715 17.023 1.267 1.00 91.44 198 LYS A O 1
ATOM 1624 N N . ALA A 1 199 ? 6.261 15.721 0.154 1.00 91.94 199 ALA A N 1
ATOM 1625 C CA . ALA A 1 199 ? 6.365 14.569 1.054 1.00 91.94 199 ALA A CA 1
ATOM 1626 C C . ALA A 1 199 ? 7.448 13.546 0.670 1.00 91.94 199 ALA A C 1
ATOM 1628 O O . ALA A 1 199 ? 7.971 12.868 1.556 1.00 91.94 199 ALA A O 1
ATOM 1629 N N . GLY A 1 200 ? 7.768 13.428 -0.622 1.00 95.06 200 GLY A N 1
ATOM 1630 C CA . GLY A 1 200 ? 8.644 12.391 -1.171 1.00 95.06 200 GLY A CA 1
ATOM 1631 C C . GLY A 1 200 ? 8.123 10.957 -0.996 1.00 95.06 200 GLY A C 1
ATOM 1632 O O . GLY A 1 200 ? 7.066 10.706 -0.413 1.00 95.06 200 GLY A O 1
ATOM 1633 N N . PHE A 1 201 ? 8.899 9.993 -1.493 1.00 96.75 201 PHE A N 1
ATOM 1634 C CA . PHE A 1 201 ? 8.585 8.558 -1.481 1.00 96.75 201 PHE A CA 1
ATOM 1635 C C . PHE A 1 201 ? 9.384 7.745 -0.455 1.00 96.75 201 PHE A C 1
ATOM 1637 O O . PHE A 1 201 ? 9.176 6.533 -0.324 1.00 96.75 201 PHE A O 1
ATOM 1644 N N . GLN A 1 202 ? 10.264 8.376 0.333 1.00 96.25 202 GLN A N 1
ATOM 1645 C CA . GLN A 1 202 ? 11.038 7.659 1.354 1.00 96.25 202 GLN A CA 1
ATOM 1646 C C . GLN A 1 202 ? 10.130 6.902 2.333 1.00 96.25 202 GLN A C 1
ATOM 1648 O O . GLN A 1 202 ? 10.335 5.712 2.562 1.00 96.25 202 GLN A O 1
ATOM 1653 N N . ALA A 1 203 ? 9.128 7.577 2.895 1.00 97.12 203 ALA A N 1
ATOM 1654 C CA . ALA A 1 203 ? 8.234 6.992 3.886 1.00 97.12 203 ALA A CA 1
ATOM 1655 C C . ALA A 1 203 ? 7.198 6.021 3.283 1.00 97.12 203 ALA A C 1
ATOM 1657 O O . ALA A 1 203 ? 7.075 4.916 3.810 1.00 97.12 203 ALA A O 1
ATOM 1658 N N . PRO A 1 204 ? 6.537 6.315 2.144 1.00 96.75 204 PRO A N 1
ATOM 1659 C CA . PRO A 1 204 ? 5.670 5.338 1.479 1.00 96.75 204 PRO A CA 1
ATOM 1660 C C . PRO A 1 204 ? 6.383 4.018 1.139 1.00 96.75 204 PRO A C 1
ATOM 1662 O O . PRO A 1 204 ? 5.823 2.940 1.332 1.00 96.75 204 PRO A O 1
ATOM 1665 N N . THR A 1 205 ? 7.657 4.062 0.718 1.00 97.56 205 THR A N 1
ATOM 1666 C CA . THR A 1 205 ? 8.425 2.828 0.442 1.00 97.56 205 THR A CA 1
ATOM 1667 C C . THR A 1 205 ? 8.697 1.977 1.689 1.00 97.56 205 THR A C 1
ATOM 1669 O O . THR A 1 205 ? 9.016 0.795 1.556 1.00 97.56 205 THR A O 1
ATOM 1672 N N . ASN A 1 206 ? 8.531 2.511 2.904 1.00 98.06 206 ASN A N 1
ATOM 1673 C CA . ASN A 1 206 ? 8.707 1.729 4.128 1.00 98.06 206 ASN A CA 1
ATOM 1674 C C . ASN A 1 206 ? 7.601 0.687 4.350 1.00 98.06 206 ASN A C 1
ATOM 1676 O O . ASN A 1 206 ? 7.871 -0.301 5.025 1.00 98.06 206 ASN A O 1
ATOM 1680 N N . TRP A 1 207 ? 6.422 0.822 3.730 1.00 98.19 207 TRP A N 1
ATOM 1681 C CA . TRP A 1 207 ? 5.402 -0.240 3.722 1.00 98.19 207 TRP A CA 1
ATOM 1682 C C . TRP A 1 207 ? 5.942 -1.529 3.089 1.00 98.19 207 TRP A C 1
ATOM 1684 O O . TRP A 1 207 ? 5.848 -2.612 3.665 1.00 98.19 207 TRP A O 1
ATOM 1694 N N . TYR A 1 208 ? 6.613 -1.383 1.944 1.00 98.38 208 TYR A N 1
ATOM 1695 C CA . TYR A 1 208 ? 7.274 -2.477 1.236 1.00 98.38 208 TYR A CA 1
ATOM 1696 C C . TYR A 1 208 ? 8.472 -3.013 2.017 1.00 98.38 208 TYR A C 1
ATOM 1698 O O . TYR A 1 208 ? 8.639 -4.224 2.145 1.00 98.38 208 TYR A O 1
ATOM 1706 N N . LYS A 1 209 ? 9.309 -2.117 2.560 1.00 98.19 209 LYS A N 1
ATOM 1707 C CA . LYS A 1 209 ? 10.497 -2.520 3.327 1.00 98.19 209 LYS A CA 1
ATOM 1708 C C . LYS A 1 209 ? 10.112 -3.273 4.594 1.00 98.19 209 LYS A C 1
ATOM 1710 O O . LYS A 1 209 ? 10.736 -4.285 4.860 1.00 98.19 209 LYS A O 1
ATOM 1715 N N . ALA A 1 210 ? 9.068 -2.855 5.311 1.00 98.06 210 ALA A N 1
ATOM 1716 C CA . ALA A 1 210 ? 8.584 -3.558 6.499 1.00 98.06 210 ALA A CA 1
ATOM 1717 C C . ALA A 1 210 ? 8.143 -4.989 6.175 1.00 98.06 210 ALA A C 1
ATOM 1719 O O . ALA A 1 210 ? 8.459 -5.915 6.919 1.00 98.06 210 ALA A O 1
ATOM 1720 N N . HIS A 1 211 ? 7.466 -5.193 5.042 1.00 96.81 211 HIS A N 1
ATOM 1721 C CA . HIS A 1 211 ? 7.110 -6.538 4.593 1.00 96.81 211 HIS A CA 1
ATOM 1722 C C . HIS A 1 211 ? 8.347 -7.347 4.175 1.00 96.81 211 HIS A C 1
ATOM 1724 O O . HIS A 1 211 ? 8.511 -8.491 4.591 1.00 9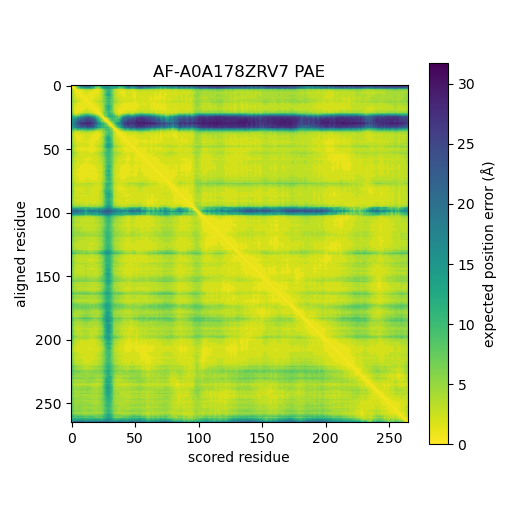6.81 211 HIS A O 1
ATOM 1730 N N . LEU A 1 212 ? 9.253 -6.743 3.397 1.00 97.62 212 LEU A N 1
ATOM 1731 C CA . LEU A 1 212 ? 10.483 -7.389 2.933 1.00 97.62 212 LEU A CA 1
ATOM 1732 C C . LEU A 1 212 ? 11.399 -7.808 4.091 1.00 97.62 212 LEU A C 1
ATOM 1734 O O . LEU A 1 212 ? 11.976 -8.892 4.060 1.00 97.62 212 LEU A O 1
ATOM 1738 N N . THR A 1 213 ? 11.535 -6.965 5.114 1.00 97.62 213 THR A N 1
ATOM 1739 C CA . THR A 1 213 ? 12.362 -7.232 6.297 1.00 97.62 213 THR A CA 1
ATOM 1740 C C . THR A 1 213 ? 11.606 -7.995 7.380 1.00 97.62 213 THR A C 1
ATOM 1742 O O . THR A 1 213 ? 12.060 -8.018 8.516 1.00 97.62 213 THR A O 1
ATOM 1745 N N . ASN A 1 214 ? 10.474 -8.614 7.033 1.00 97.44 214 ASN A N 1
ATOM 1746 C CA . ASN A 1 214 ? 9.667 -9.488 7.884 1.00 97.44 214 ASN A CA 1
ATOM 1747 C C . ASN A 1 214 ? 9.022 -8.862 9.127 1.00 97.44 214 ASN A C 1
ATOM 1749 O O . ASN A 1 214 ? 8.305 -9.579 9.816 1.00 97.44 214 ASN A O 1
ATOM 1753 N N . VAL A 1 215 ? 9.107 -7.540 9.325 1.00 97.75 215 VAL A N 1
ATOM 1754 C CA . VAL A 1 215 ? 8.454 -6.830 10.446 1.00 97.75 215 VAL A CA 1
ATOM 1755 C C . VAL A 1 215 ? 6.982 -7.222 10.569 1.00 97.75 215 VAL A C 1
ATOM 1757 O O . VAL A 1 215 ? 6.487 -7.410 11.675 1.00 97.75 215 VAL A O 1
ATOM 1760 N N . GLN A 1 216 ? 6.298 -7.379 9.433 1.00 95.50 216 GLN A N 1
ATOM 1761 C CA . GLN A 1 216 ? 4.900 -7.812 9.403 1.00 95.50 216 GLN A CA 1
ATOM 1762 C C . GLN A 1 216 ? 4.725 -9.272 9.812 1.00 95.50 216 GLN A C 1
ATOM 1764 O O . GLN A 1 216 ? 3.832 -9.583 10.583 1.00 95.50 216 GLN A O 1
ATOM 1769 N N . TRP A 1 217 ? 5.604 -10.164 9.354 1.00 94.88 217 TRP A N 1
ATOM 1770 C CA . TRP A 1 217 ? 5.564 -11.567 9.760 1.00 94.88 217 TRP A CA 1
ATOM 1771 C C . TRP A 1 217 ? 5.775 -11.718 11.268 1.00 94.88 217 TRP A C 1
ATOM 1773 O O . TRP A 1 217 ? 5.033 -12.463 11.903 1.00 94.88 217 TRP A O 1
ATOM 1783 N N . GLU A 1 218 ? 6.749 -10.998 11.840 1.00 95.50 218 GLU A N 1
ATOM 1784 C CA . GLU A 1 218 ? 6.989 -10.997 13.285 1.00 95.50 218 GLU A CA 1
ATOM 1785 C C . GLU A 1 218 ? 5.796 -10.413 14.054 1.00 95.50 218 GLU A C 1
ATOM 1787 O O . GLU A 1 218 ? 5.391 -10.966 15.075 1.00 95.50 218 GLU A O 1
ATOM 1792 N N . ASP A 1 219 ? 5.215 -9.319 13.559 1.00 94.56 219 ASP A N 1
ATOM 1793 C CA . ASP A 1 219 ? 4.046 -8.685 14.170 1.00 94.56 219 ASP A CA 1
ATOM 1794 C C . ASP A 1 219 ? 2.804 -9.581 14.129 1.00 94.56 219 ASP A C 1
ATOM 1796 O O . ASP A 1 219 ? 2.067 -9.678 15.112 1.00 94.56 219 ASP A O 1
ATOM 1800 N N . ASP A 1 220 ? 2.581 -10.274 13.018 1.00 92.69 220 ASP A N 1
ATOM 1801 C CA . ASP A 1 220 ? 1.410 -11.115 12.822 1.00 92.69 220 ASP A CA 1
ATOM 1802 C C . ASP A 1 220 ? 1.476 -12.438 13.616 1.00 92.69 220 ASP A C 1
ATOM 1804 O O . ASP A 1 220 ? 0.463 -13.123 13.747 1.00 92.69 220 ASP A O 1
ATOM 1808 N N . GLN A 1 221 ? 2.623 -12.786 14.223 1.00 90.81 221 GLN A N 1
ATOM 1809 C CA . GLN A 1 221 ? 2.691 -13.893 15.196 1.00 90.81 221 GLN A CA 1
ATOM 1810 C C . GLN A 1 221 ? 1.862 -13.617 16.461 1.00 90.81 221 GLN A C 1
ATOM 1812 O O . GLN A 1 221 ? 1.574 -14.536 17.223 1.00 90.81 221 GLN A O 1
ATOM 1817 N N . SER A 1 222 ? 1.488 -12.355 16.702 1.00 90.19 222 SER A N 1
ATOM 1818 C CA . SER A 1 222 ? 0.632 -11.962 17.827 1.00 90.19 222 SER A CA 1
ATOM 1819 C C . SER A 1 222 ? -0.860 -12.229 17.601 1.00 90.19 222 SER A C 1
ATOM 1821 O O . SER A 1 222 ? -1.646 -12.041 18.529 1.00 90.19 222 SER A O 1
ATOM 1823 N N . ILE A 1 223 ? -1.269 -12.633 16.392 1.00 91.19 223 ILE A N 1
ATOM 1824 C CA . ILE A 1 223 ? -2.677 -12.877 16.063 1.00 91.19 223 ILE A CA 1
ATOM 1825 C C . ILE A 1 223 ? -3.137 -14.179 16.735 1.00 91.19 223 ILE A C 1
ATOM 1827 O O . ILE A 1 223 ? -2.538 -15.230 16.494 1.00 91.19 223 ILE A O 1
ATOM 1831 N N . PRO A 1 224 ? -4.199 -14.148 17.562 1.00 89.50 224 PRO A N 1
ATOM 1832 C CA . PRO A 1 224 ? -4.782 -15.365 18.110 1.00 89.50 224 PRO A CA 1
ATOM 1833 C C . PRO A 1 224 ? -5.302 -16.275 16.992 1.00 89.50 224 PRO A C 1
ATOM 1835 O O . PRO A 1 224 ? -5.943 -15.807 16.050 1.00 89.50 224 PRO A O 1
ATOM 1838 N N . LYS A 1 225 ? -5.061 -17.586 17.099 1.00 87.00 225 LYS A N 1
ATOM 1839 C CA . LYS A 1 225 ? -5.427 -18.554 16.049 1.00 87.00 225 LYS A CA 1
ATOM 1840 C C . LYS A 1 225 ? -6.930 -18.582 15.780 1.00 87.00 225 LYS A C 1
ATOM 1842 O O . LYS A 1 225 ? -7.345 -18.815 14.652 1.00 87.00 225 LYS A O 1
ATOM 1847 N N . GLU A 1 226 ? -7.741 -18.333 16.797 1.00 87.38 226 GLU A N 1
ATOM 1848 C CA . GLU A 1 226 ? -9.195 -18.214 16.711 1.00 87.38 226 GLU A CA 1
ATOM 1849 C C . GLU A 1 226 ? -9.660 -17.054 15.814 1.00 87.38 226 GLU A C 1
ATOM 1851 O O . GLU A 1 226 ? -10.750 -17.125 15.252 1.00 87.38 226 GLU A O 1
ATOM 1856 N N . ASN A 1 227 ? -8.819 -16.034 15.608 1.00 88.50 227 ASN A N 1
ATOM 1857 C CA . ASN A 1 227 ? -9.118 -14.888 14.746 1.00 88.50 227 ASN A CA 1
ATOM 1858 C C . ASN A 1 227 ? -8.681 -15.105 13.288 1.00 88.50 227 ASN A C 1
ATOM 1860 O O . ASN A 1 227 ? -8.971 -14.286 12.423 1.00 88.50 227 ASN A O 1
ATOM 1864 N N . HIS A 1 228 ? -8.022 -16.228 12.983 1.00 88.38 228 HIS A N 1
ATOM 1865 C CA . HIS A 1 228 ? -7.584 -16.556 11.625 1.00 88.38 228 HIS A CA 1
ATOM 1866 C C . HIS A 1 228 ? -8.747 -16.820 10.656 1.00 88.38 228 HIS A C 1
ATOM 1868 O O . HIS A 1 228 ? -8.542 -16.866 9.448 1.00 88.38 228 HIS A O 1
ATOM 1874 N N . VAL A 1 229 ? -9.961 -17.038 11.150 1.00 90.06 229 VAL A N 1
ATOM 1875 C CA . VAL A 1 229 ? -11.137 -17.210 10.295 1.00 90.06 229 VAL A CA 1
ATOM 1876 C C . VAL A 1 229 ? -11.906 -15.897 10.263 1.00 90.06 229 VAL A C 1
ATOM 1878 O O . VAL A 1 229 ? -12.262 -15.351 11.308 1.00 90.06 229 VAL A O 1
ATOM 1881 N N . VAL A 1 230 ? -12.172 -15.385 9.060 1.00 89.75 230 VAL A N 1
ATOM 1882 C CA . VAL A 1 230 ? -12.962 -14.163 8.886 1.00 89.75 230 VAL A CA 1
ATOM 1883 C C . VAL A 1 230 ? -14.434 -14.505 9.104 1.00 89.75 230 VAL A C 1
ATOM 1885 O O . VAL A 1 230 ? -15.083 -15.057 8.223 1.00 89.75 230 VAL A O 1
ATOM 1888 N N . ASN A 1 231 ? -14.945 -14.168 10.290 1.00 88.44 231 ASN A N 1
ATOM 1889 C CA . ASN A 1 231 ? -16.332 -14.428 10.708 1.00 88.44 231 ASN A CA 1
ATOM 1890 C C . ASN A 1 231 ? -17.236 -13.180 10.644 1.00 88.44 231 ASN A C 1
ATOM 1892 O O . ASN A 1 231 ? -18.382 -13.206 11.090 1.00 88.44 231 ASN A O 1
ATOM 1896 N N . VAL A 1 232 ? -16.709 -12.057 10.152 1.00 89.19 232 VAL A N 1
ATOM 1897 C CA . VAL A 1 232 ? -17.469 -10.816 9.937 1.00 89.19 232 VAL A CA 1
ATOM 1898 C C . VAL A 1 232 ? -17.890 -10.705 8.471 1.00 89.19 232 VAL A C 1
ATOM 1900 O O . VAL A 1 232 ? -17.208 -11.267 7.611 1.00 89.19 232 VAL A O 1
ATOM 1903 N N . PRO A 1 233 ? -18.959 -9.949 8.147 1.00 91.00 233 PRO A N 1
ATOM 1904 C CA . PRO A 1 233 ? -19.308 -9.669 6.760 1.00 91.00 233 PRO A CA 1
ATOM 1905 C C . PRO A 1 233 ? -18.119 -9.076 6.002 1.00 91.00 233 PRO A C 1
ATOM 1907 O O . PRO A 1 233 ? -17.519 -8.089 6.430 1.00 91.00 233 PRO A O 1
ATOM 1910 N N . PHE A 1 234 ? -17.792 -9.683 4.867 1.00 89.69 234 PHE A N 1
ATOM 1911 C CA . PHE A 1 234 ? -16.654 -9.318 4.038 1.00 89.69 234 PHE A CA 1
ATOM 1912 C C . PHE A 1 234 ? -17.096 -9.172 2.582 1.00 89.69 234 PHE A C 1
ATOM 1914 O O . PHE A 1 234 ? -17.948 -9.915 2.099 1.00 89.69 234 PHE A O 1
ATOM 1921 N N . PHE A 1 235 ? -16.496 -8.213 1.879 1.00 92.19 235 PHE A N 1
ATOM 1922 C CA . PHE A 1 235 ? -16.739 -7.977 0.464 1.00 92.19 235 PHE A CA 1
ATOM 1923 C C . PHE A 1 235 ? -15.409 -7.817 -0.274 1.00 92.19 235 PHE A C 1
ATOM 1925 O O . PHE A 1 235 ? -14.562 -7.015 0.121 1.00 92.19 235 PHE A O 1
ATOM 1932 N N . PHE A 1 236 ? -15.237 -8.579 -1.354 1.00 93.50 236 PHE A N 1
ATOM 1933 C CA . PHE A 1 236 ? -14.051 -8.540 -2.202 1.00 93.50 236 PHE A CA 1
ATOM 1934 C C . PHE A 1 236 ? -14.388 -7.958 -3.569 1.00 93.50 236 PHE A C 1
ATOM 1936 O O . PHE A 1 236 ? -15.254 -8.474 -4.272 1.00 93.50 236 PHE A O 1
ATOM 1943 N N . VAL A 1 237 ? -13.641 -6.932 -3.977 1.00 94.56 237 VAL A N 1
ATOM 1944 C CA . VAL A 1 237 ? -13.680 -6.403 -5.343 1.00 94.56 237 VAL A CA 1
ATOM 1945 C C . VAL A 1 237 ? -12.342 -6.682 -6.005 1.00 94.56 237 VAL A C 1
ATOM 1947 O O . VAL A 1 237 ? -11.325 -6.086 -5.658 1.00 94.56 237 VAL A O 1
ATOM 1950 N N . GLY A 1 238 ? -12.352 -7.606 -6.961 1.00 92.62 238 GLY A N 1
ATOM 1951 C CA . GLY A 1 238 ? -11.189 -7.942 -7.768 1.00 92.62 238 GLY A CA 1
ATOM 1952 C C . GLY A 1 238 ? -11.175 -7.185 -9.095 1.00 92.62 238 GLY A C 1
ATOM 1953 O O . GLY A 1 238 ? -12.149 -7.219 -9.844 1.00 92.62 238 GLY A O 1
ATOM 1954 N N . CYS A 1 239 ? -10.051 -6.556 -9.431 1.00 92.31 239 CYS A N 1
ATOM 1955 C CA . CYS A 1 239 ? -9.856 -5.905 -10.725 1.00 92.31 239 CYS A CA 1
ATOM 1956 C C . CYS A 1 239 ? -9.244 -6.897 -11.723 1.00 92.31 239 CYS A C 1
ATOM 1958 O O . CYS A 1 239 ? -8.077 -7.254 -11.608 1.00 92.31 239 CYS A O 1
ATOM 1960 N N . THR A 1 240 ? -9.995 -7.323 -12.742 1.00 91.62 240 THR A N 1
ATOM 1961 C CA . THR A 1 240 ? -9.522 -8.320 -13.730 1.00 91.62 240 THR A CA 1
ATOM 1962 C C . THR A 1 240 ? -8.342 -7.846 -14.584 1.00 91.62 240 THR A C 1
ATOM 1964 O O . THR A 1 240 ? -7.617 -8.672 -15.133 1.00 91.62 240 THR A O 1
ATOM 1967 N N . GLY A 1 241 ? -8.126 -6.531 -14.679 1.00 91.31 241 GLY A N 1
ATOM 1968 C CA . GLY A 1 241 ? -6.952 -5.931 -15.321 1.00 91.31 241 GLY A CA 1
ATOM 1969 C C . GLY A 1 241 ? -5.736 -5.761 -14.402 1.00 91.31 241 GLY A C 1
ATOM 1970 O O . GLY A 1 241 ? -4.701 -5.280 -14.861 1.00 91.31 241 GLY A O 1
ATOM 1971 N N . ASP A 1 242 ? -5.838 -6.112 -13.117 1.00 94.38 242 ASP A N 1
ATOM 1972 C CA . ASP A 1 242 ? -4.709 -6.034 -12.194 1.00 94.38 242 ASP A CA 1
ATOM 1973 C C . ASP A 1 242 ? -3.787 -7.243 -12.380 1.00 94.38 242 ASP A C 1
ATOM 1975 O O . ASP A 1 242 ? -4.135 -8.399 -12.128 1.00 94.38 242 ASP A O 1
ATOM 1979 N N . THR A 1 243 ? -2.573 -6.962 -12.845 1.00 93.75 243 THR A N 1
ATOM 1980 C CA . THR A 1 243 ? -1.567 -7.992 -13.098 1.00 93.75 243 THR A CA 1
ATOM 1981 C C . THR A 1 243 ? -0.927 -8.517 -11.812 1.00 93.75 243 THR A C 1
ATOM 1983 O O . THR A 1 243 ? -0.416 -9.641 -11.808 1.00 93.75 243 THR A O 1
ATOM 1986 N N . VAL A 1 244 ? -0.919 -7.708 -10.752 1.00 95.12 244 VAL A N 1
ATOM 1987 C CA . VAL A 1 244 ? -0.236 -7.958 -9.480 1.00 95.12 244 VAL A CA 1
ATOM 1988 C C . VAL A 1 244 ? -1.240 -8.466 -8.444 1.00 95.12 244 VAL A C 1
ATOM 1990 O O . VAL A 1 244 ? -1.086 -9.580 -7.940 1.00 95.12 244 VAL A O 1
ATOM 1993 N N . GLY A 1 245 ? -2.294 -7.692 -8.182 1.00 93.75 245 GLY A N 1
ATOM 1994 C CA . GLY A 1 245 ? -3.436 -8.013 -7.323 1.00 93.75 245 GLY A CA 1
ATOM 1995 C C . GLY A 1 245 ? -4.423 -8.968 -7.992 1.00 93.75 245 GLY A C 1
ATOM 1996 O O . GLY A 1 245 ? -5.612 -8.677 -8.104 1.00 93.75 245 GLY A O 1
ATOM 1997 N N . ARG A 1 246 ? -3.920 -10.108 -8.477 1.00 94.06 246 ARG A N 1
ATOM 1998 C CA . ARG A 1 246 ? -4.707 -11.075 -9.247 1.00 94.06 246 ARG A CA 1
ATOM 1999 C C . ARG A 1 246 ? -5.920 -11.571 -8.461 1.00 94.06 246 ARG A C 1
ATOM 2001 O O . ARG A 1 246 ? -5.793 -12.007 -7.316 1.00 94.06 246 ARG A O 1
ATOM 2008 N N . THR A 1 247 ? -7.076 -11.600 -9.120 1.00 93.88 247 THR A N 1
ATOM 2009 C CA . THR A 1 247 ? -8.343 -12.011 -8.499 1.00 93.88 247 THR A CA 1
ATOM 2010 C C . THR A 1 247 ? -8.336 -13.469 -8.045 1.00 93.88 247 THR A C 1
ATOM 2012 O O . THR A 1 247 ? -8.930 -13.780 -7.022 1.00 93.88 247 THR A O 1
ATOM 2015 N N . ASP A 1 248 ? -7.609 -14.357 -8.731 1.00 92.56 248 ASP A N 1
ATOM 2016 C CA . ASP A 1 248 ? -7.539 -15.779 -8.380 1.00 92.56 248 ASP A CA 1
ATOM 2017 C C . ASP A 1 248 ? -6.763 -16.071 -7.084 1.00 92.56 248 ASP A C 1
ATOM 2019 O O . ASP A 1 248 ? -6.910 -17.155 -6.518 1.00 92.56 248 ASP A O 1
ATOM 2023 N N . LEU A 1 249 ? -5.974 -15.118 -6.570 1.00 92.31 249 LEU A N 1
ATOM 2024 C CA . LEU A 1 249 ? -5.206 -15.310 -5.335 1.00 92.31 249 LEU A CA 1
ATOM 2025 C C . LEU A 1 249 ? -6.088 -15.387 -4.085 1.00 92.31 249 LEU A C 1
ATOM 2027 O O . LEU A 1 249 ? -5.667 -15.998 -3.102 1.00 92.31 249 LEU A O 1
ATOM 2031 N N . ILE A 1 250 ? -7.312 -14.846 -4.120 1.00 91.56 250 ILE A N 1
ATOM 2032 C CA . ILE A 1 250 ? -8.255 -14.972 -2.998 1.00 91.56 250 ILE A CA 1
ATOM 2033 C C . ILE A 1 250 ? -8.624 -16.435 -2.715 1.00 91.56 250 ILE A C 1
ATOM 2035 O O . ILE A 1 250 ? -8.864 -16.806 -1.565 1.00 91.56 250 ILE A O 1
ATOM 2039 N N . ASN A 1 251 ? -8.578 -17.294 -3.740 1.00 91.31 251 ASN A N 1
ATOM 2040 C CA . ASN A 1 251 ? -8.892 -18.713 -3.599 1.00 91.31 251 ASN A CA 1
ATOM 2041 C C . ASN A 1 251 ? -7.926 -19.432 -2.654 1.00 91.31 251 ASN A C 1
ATOM 2043 O O . ASN A 1 251 ? -8.338 -20.390 -2.016 1.00 91.31 251 ASN A O 1
ATOM 2047 N N . ILE A 1 252 ? -6.692 -18.937 -2.482 1.00 89.88 252 ILE A N 1
ATOM 2048 C CA . ILE A 1 252 ? -5.724 -19.510 -1.533 1.00 89.88 252 ILE A CA 1
ATOM 2049 C C . ILE A 1 252 ? -6.278 -19.459 -0.103 1.00 89.88 252 ILE A C 1
ATOM 2051 O O . ILE A 1 252 ? -6.175 -20.434 0.635 1.00 89.88 252 ILE A O 1
ATOM 2055 N N . LEU A 1 253 ? -6.875 -18.329 0.293 1.00 89.12 253 LEU A N 1
ATOM 2056 C CA . LEU A 1 253 ? -7.446 -18.167 1.633 1.00 89.12 253 LEU A CA 1
ATOM 2057 C C . LEU A 1 253 ? -8.766 -18.930 1.778 1.00 89.12 253 LEU A C 1
ATOM 2059 O O . LEU A 1 253 ? -9.018 -19.519 2.828 1.00 89.12 253 LEU A O 1
ATOM 2063 N N . ARG A 1 254 ? -9.577 -18.963 0.714 1.00 90.31 254 ARG A N 1
ATOM 2064 C CA . ARG A 1 254 ? -10.819 -19.745 0.672 1.00 90.31 254 ARG A CA 1
ATOM 2065 C C . ARG A 1 254 ? -10.548 -21.242 0.839 1.00 90.31 254 ARG A C 1
ATOM 2067 O O . ARG A 1 254 ? -11.134 -21.874 1.706 1.00 90.31 254 ARG A O 1
ATOM 2074 N N . GLU A 1 255 ? -9.633 -21.800 0.049 1.00 91.69 255 GLU A N 1
ATOM 2075 C CA . GLU A 1 255 ? -9.262 -23.223 0.083 1.00 91.69 255 GLU A CA 1
ATOM 2076 C C . GLU A 1 255 ? -8.587 -23.621 1.401 1.00 91.69 255 GLU A C 1
ATOM 2078 O O . GLU A 1 255 ? -8.726 -24.758 1.844 1.00 91.69 255 GLU A O 1
ATOM 2083 N N . ALA A 1 256 ? -7.910 -22.680 2.065 1.00 89.75 256 ALA A N 1
ATOM 2084 C CA . ALA A 1 256 ? -7.361 -22.872 3.405 1.00 89.75 256 ALA A CA 1
ATOM 2085 C C . ALA A 1 256 ? -8.417 -22.807 4.531 1.00 89.75 256 ALA A C 1
ATOM 2087 O O . ALA A 1 256 ? -8.067 -23.004 5.693 1.00 89.75 256 ALA A O 1
ATOM 2088 N N . GLY A 1 257 ? -9.689 -22.534 4.215 1.00 90.75 257 GLY A N 1
ATOM 2089 C CA . GLY A 1 257 ? -10.786 -22.475 5.186 1.00 90.75 257 GLY A CA 1
ATOM 2090 C C . GLY A 1 257 ? -10.883 -21.164 5.971 1.00 90.75 257 GLY A C 1
ATOM 2091 O O . GLY A 1 257 ? -11.635 -21.092 6.938 1.00 90.75 257 GLY A O 1
ATOM 2092 N N . TYR A 1 258 ? -10.150 -20.119 5.573 1.00 90.31 258 TYR A N 1
ATOM 2093 C CA . TYR A 1 258 ? -10.168 -18.825 6.271 1.00 90.31 258 TYR A CA 1
ATOM 2094 C C . TYR A 1 258 ? -11.336 -17.922 5.869 1.00 90.31 258 TYR A C 1
ATOM 2096 O O . TYR A 1 258 ? -11.620 -16.948 6.564 1.00 90.31 258 TYR A O 1
ATOM 2104 N N . LEU A 1 259 ? -12.006 -18.246 4.760 1.00 91.62 259 LEU A N 1
ATOM 2105 C CA . LEU A 1 259 ? -13.143 -17.508 4.212 1.00 91.62 259 LEU A CA 1
ATOM 2106 C C . LEU A 1 259 ? -14.344 -18.461 4.029 1.00 91.62 259 LEU A C 1
ATOM 2108 O O . LEU A 1 259 ? -14.682 -18.785 2.889 1.00 91.62 259 LEU A O 1
ATOM 2112 N N . PRO A 1 260 ? -14.940 -18.977 5.122 1.00 89.62 260 PRO A N 1
ATOM 2113 C CA . PRO A 1 260 ? -15.946 -20.042 5.060 1.00 89.62 260 PRO A CA 1
ATOM 2114 C C . PRO A 1 260 ? -17.225 -19.621 4.325 1.00 89.62 260 PRO A C 1
ATOM 2116 O O . PRO A 1 260 ? -17.803 -20.433 3.611 1.00 89.62 260 PRO A O 1
ATOM 2119 N N . ASP A 1 261 ? -17.608 -18.348 4.440 1.00 87.94 261 ASP A N 1
ATOM 2120 C CA . ASP A 1 261 ? -18.837 -17.796 3.854 1.00 87.94 261 ASP A CA 1
ATOM 2121 C C . ASP A 1 261 ? -18.582 -17.033 2.539 1.00 87.94 261 ASP A C 1
ATOM 2123 O O . ASP A 1 261 ? -19.420 -16.255 2.083 1.00 87.94 261 ASP A O 1
ATOM 2127 N N . PHE A 1 262 ? -17.397 -17.191 1.934 1.00 88.94 262 PHE A N 1
ATOM 2128 C CA . PHE A 1 262 ? -17.032 -16.460 0.721 1.00 88.94 262 PHE A CA 1
ATOM 2129 C C . PHE A 1 262 ? -17.418 -17.211 -0.555 1.00 88.94 262 PHE A C 1
ATOM 2131 O O . PHE A 1 262 ? -16.809 -18.221 -0.923 1.00 88.94 262 PHE A O 1
ATOM 2138 N N . GLU A 1 263 ? -18.354 -16.622 -1.295 1.00 84.25 263 GLU A N 1
ATOM 2139 C CA . GLU A 1 263 ? -18.696 -17.007 -2.661 1.00 84.25 263 GLU A CA 1
ATOM 2140 C C . GLU A 1 263 ? -18.157 -15.968 -3.652 1.00 84.25 263 GLU A C 1
ATOM 2142 O O . GLU A 1 263 ? -18.344 -14.762 -3.490 1.00 84.25 263 GLU A O 1
ATOM 2147 N N . MET A 1 264 ? -17.469 -16.442 -4.693 1.00 79.94 264 MET A N 1
ATOM 2148 C CA . MET A 1 264 ? -16.994 -15.589 -5.780 1.00 79.94 264 MET A CA 1
ATOM 2149 C C . MET A 1 264 ? -18.047 -15.587 -6.887 1.00 79.94 264 MET A C 1
ATOM 2151 O O . MET A 1 264 ? -18.286 -16.630 -7.496 1.00 79.94 264 MET A O 1
ATOM 2155 N N . THR A 1 265 ? -18.666 -14.430 -7.116 1.00 69.94 265 THR A N 1
ATOM 2156 C CA . THR A 1 265 ? -19.670 -14.200 -8.169 1.00 69.94 265 THR A CA 1
ATOM 2157 C C . THR A 1 265 ? -19.063 -13.596 -9.421 1.00 69.94 265 THR A C 1
ATOM 2159 O O . THR A 1 265 ? -18.207 -12.694 -9.260 1.00 69.94 265 THR A O 1
#

InterPro domains:
  IPR000073 Alpha/beta hydrolase fold-1 [PF12697] (37-224)
  IPR029058 Alpha/Beta hydrolase fold [G3DSA:3.40.50.1820] (27-265)
  IPR029058 Alpha/Beta hydrolase fold [SSF53474] (33-255)

Nearest PDB structures (foldseek):
  5alq-assembly1_A-2  TM=7.048E-01  e=4.607E-08  Homo sapiens
  5ai8-assembly1_A-2  TM=7.215E-01  e=8.248E-08  Homo sapiens
  5als-assembly1_A  TM=7.118E-01  e=1.019E-07  Homo sapiens
  5fp0-assembly1_A-2  TM=7.021E-01  e=8.696E-08  Homo sapiens
  5akl-assembly1_A-2  TM=6.904E-01  e=2.787E-07  Homo sapiens

Sequence (265 aa):
MATLEEKTIETERSLTYTYYVSPKTNDNSLHQLYLPYQIIVPDCLGNAGTSKPRDVSKYKWSGQCADLLDILRAEDIEKVVVIGHDWGCILAQRFCQSPSKNEKFDLVKFNALTKERFGYPLFRYWYFLTFPDGYKVIDSKLERFSAVLHGADPDWMKTMFAGKDAMVNYMSGNERVALKPYAADPKWRDDFMQRFTKAGFQAPTNWYKAHLTNVQWEDDQSIPKENHVVNVPFFFVGCTGDTVGRTDLINILREAGYLPDFEMT

Mean predicted aligned error: 4.8 Å

Organism: NCBI:txid1367422

Secondary structure (DSSP, 8-state):
--PPEEEEEE-TTS-EEEEEE------TT-BTBSSSS--EEE--TTSTTS---S-GGGG-HHHHHHHHHHHHHHTT-S-------THHHHHHHHHTTPPPPSS---HHHHHHHHHHHHSS-TTTTHHHHTSTTHHHHHHTTHHHHHHHHHB-STTHHHHHHHSTTHHHHHHHS----PBPGGGGSHHHHHHHHHHHHHH-STTTHHHHHHHHTTHHHHHHTTS-GGGGS--S-------TT-SSS-GGGHHHHHHTTS-TT----

Foldseek 3Di:
DQFWDWDWDQAPVRKIKIKTWTPQQPDPPPPPPVDNDIDIGIQQELFFPIHQDLDLLCLALVNSLRRVVVVCVVVVHDDDDQDADDVSVVSSCVNLLAADDPDADDQVVQQVVCCVVPVFRLALCLCLLQPPCSQVLCLVQVVLVLCLVFAPPLCSVVCSGGNHCRVVVSSVDDDDGHGDPVCVPVVNVVVSCVGCNVRTSSRVSSNSVCSNVRSHVVSSVPRDPVSNARPDDDDDDADCSNSNSHPCVVVVCVVVRNDVPDDDD

Solvent-accessible surface area (backbone atoms only — not comparable to full-atom values): 15458 Å² total; per-residue (Å²): 120,81,68,59,46,80,48,74,49,75,30,98,83,77,39,46,39,25,31,31,33,42,69,79,67,87,52,98,79,63,81,66,55,96,57,98,62,64,49,77,50,67,40,53,80,21,32,78,78,12,41,59,67,83,60,42,76,70,58,24,55,71,55,51,43,51,47,52,48,47,53,32,58,76,70,74,50,93,79,83,88,80,84,49,61,75,71,38,36,57,46,38,37,50,65,67,39,42,63,66,72,95,62,77,63,48,71,67,62,49,27,50,54,33,23,72,76,71,75,45,21,52,62,46,39,47,65,48,52,54,33,94,62,34,30,58,60,40,56,77,37,48,72,55,50,51,44,66,78,36,40,46,55,89,58,35,57,44,44,40,30,36,32,86,62,33,49,60,50,57,69,70,55,83,86,84,76,61,52,30,77,79,60,64,41,61,67,58,50,52,54,49,49,59,47,40,76,76,57,41,40,64,28,51,33,28,59,56,37,18,45,61,71,26,42,39,54,65,55,42,69,72,53,58,76,84,35,32,45,57,84,62,98,79,85,86,87,64,48,89,82,39,69,64,68,40,56,73,61,57,49,60,46,39,78,70,56,29,33,77,87,68,79,91,128

Radius of gyration: 19.45 Å; Cα contacts (8 Å, |Δi|>4): 338; chains: 1; bounding box: 50×42×45 Å

pLDDT: mean 91.96, std 10.27, range [44.16, 98.5]